Protein AF-I3C3B5-F1 (afdb_monomer_lite)

Organism: NCBI:txid926559

pLDDT: mean 83.39, std 12.64, range [36.62, 96.75]

Sequence (243 aa):
MHIHLNLKFESFINEKEFIRLQDSFIAKDEVNPTRSFSNKVEDDIIIKLNPVHPDMRELYSLKETLKFNITRLSENYVNKYKEDIEKNKLFSPEQKLAYAKHQLEKLNTWYYSIREVTFLSKAIQTSLLNELENTHEYLSNSFILPSIDESSKIKFNMNKTDLIVLFQLLRKHKIIEDYSDAELGRLIETNYLFLDNRSNYKALKNTRKFLNDIKKGNKTAAKSEERLKDLLTNKIDYDVTSY

Structure (mmCIF, N/CA/C/O backbone):
data_AF-I3C3B5-F1
#
_entry.id   AF-I3C3B5-F1
#
loop_
_atom_site.group_PDB
_atom_site.id
_atom_site.type_symbol
_atom_site.label_atom_id
_atom_site.label_alt_id
_atom_site.label_comp_id
_atom_site.label_asym_id
_atom_site.label_entity_id
_atom_site.label_seq_id
_atom_site.pdbx_PDB_ins_code
_atom_site.Cartn_x
_atom_site.Cartn_y
_atom_site.Cartn_z
_atom_site.occupancy
_atom_site.B_iso_or_equiv
_atom_site.auth_seq_id
_atom_site.auth_comp_id
_atom_site.auth_asym_id
_atom_site.auth_atom_id
_atom_site.pdbx_PDB_model_num
ATOM 1 N N . MET A 1 1 ? 18.021 15.298 -16.954 1.00 65.69 1 MET A N 1
ATOM 2 C CA . MET A 1 1 ? 16.600 15.184 -17.355 1.00 65.69 1 MET A CA 1
ATOM 3 C C . MET A 1 1 ? 16.067 13.851 -16.812 1.00 65.69 1 MET A C 1
ATOM 5 O O . MET A 1 1 ? 16.884 12.999 -16.502 1.00 65.69 1 MET A O 1
ATOM 9 N N . HIS A 1 2 ? 14.765 13.677 -16.552 1.00 74.31 2 HIS A N 1
ATOM 10 C CA . HIS A 1 2 ? 14.214 12.398 -16.061 1.00 74.31 2 HIS A CA 1
ATOM 11 C C . HIS A 1 2 ? 13.190 11.864 -17.056 1.00 74.31 2 HIS A C 1
ATOM 13 O O . HIS A 1 2 ? 12.329 12.606 -17.524 1.00 74.31 2 HIS A O 1
ATOM 19 N N . ILE A 1 3 ? 13.263 10.571 -17.362 1.00 81.88 3 ILE A N 1
ATOM 20 C CA . ILE A 1 3 ? 12.280 9.928 -18.227 1.00 81.88 3 ILE A CA 1
ATOM 21 C C . ILE A 1 3 ? 11.003 9.703 -17.420 1.00 81.88 3 ILE A C 1
ATOM 23 O O . ILE A 1 3 ? 10.982 8.936 -16.459 1.00 81.88 3 ILE A O 1
ATOM 27 N N . HIS A 1 4 ? 9.914 10.339 -17.840 1.00 81.88 4 HIS A N 1
ATOM 28 C CA . HIS A 1 4 ? 8.591 10.057 -17.297 1.00 81.88 4 HIS A CA 1
ATOM 29 C C . HIS A 1 4 ? 8.000 8.820 -17.972 1.00 81.88 4 HIS A C 1
ATOM 31 O O . HIS A 1 4 ? 7.855 8.770 -19.198 1.00 81.88 4 HIS A O 1
ATOM 37 N N . LEU A 1 5 ? 7.681 7.804 -17.175 1.00 83.94 5 LEU A N 1
ATOM 38 C CA . LEU A 1 5 ? 6.969 6.611 -17.625 1.00 83.94 5 LEU A CA 1
ATOM 39 C C . LEU A 1 5 ? 5.532 6.671 -17.116 1.00 83.94 5 LEU A C 1
ATOM 41 O O . LEU A 1 5 ? 5.289 7.055 -15.974 1.00 83.94 5 LEU A O 1
ATOM 45 N N . ASN A 1 6 ? 4.580 6.258 -17.952 1.00 83.38 6 ASN A N 1
ATOM 46 C CA . ASN A 1 6 ? 3.195 6.083 -17.525 1.00 83.38 6 ASN A CA 1
ATOM 47 C C . ASN A 1 6 ? 3.072 4.771 -16.732 1.00 83.38 6 ASN A C 1
ATOM 49 O O . ASN A 1 6 ? 2.590 3.762 -17.246 1.00 83.38 6 ASN A O 1
ATOM 53 N N . LEU A 1 7 ? 3.604 4.771 -15.508 1.00 91.38 7 LEU A N 1
ATOM 54 C CA . LEU A 1 7 ? 3.604 3.608 -14.628 1.00 91.38 7 LEU A CA 1
ATOM 55 C C . LEU A 1 7 ? 2.241 3.405 -13.970 1.00 91.38 7 LEU A C 1
ATOM 57 O O . LEU A 1 7 ? 1.589 4.354 -13.532 1.00 91.38 7 LEU A O 1
ATOM 61 N N . LYS A 1 8 ? 1.858 2.136 -13.827 1.00 94.06 8 LYS A N 1
ATOM 62 C CA . LYS A 1 8 ? 0.709 1.689 -13.034 1.00 94.06 8 LYS A CA 1
ATOM 63 C C . LYS A 1 8 ? 1.152 0.546 -12.128 1.00 94.06 8 LYS A C 1
ATOM 65 O O . LYS A 1 8 ? 2.056 -0.197 -12.493 1.00 94.06 8 LYS A O 1
ATOM 70 N N . PHE A 1 9 ? 0.480 0.345 -10.995 1.00 95.00 9 PHE A N 1
ATOM 71 C CA . PHE A 1 9 ? 0.733 -0.827 -10.143 1.00 95.00 9 PHE A CA 1
ATOM 72 C C . PHE A 1 9 ? 0.567 -2.149 -10.911 1.00 95.00 9 PHE A C 1
ATOM 74 O O . PHE A 1 9 ? 1.379 -3.055 -10.755 1.00 95.00 9 PHE A O 1
ATOM 81 N N . GLU A 1 10 ? -0.416 -2.216 -11.816 1.00 94.25 10 GLU A N 1
ATOM 82 C CA . GLU A 1 10 ? -0.671 -3.360 -12.708 1.00 94.25 10 GLU A CA 1
ATOM 83 C C . GLU A 1 10 ? 0.551 -3.761 -13.547 1.00 94.25 10 GLU A C 1
ATOM 85 O O . GLU A 1 10 ? 0.695 -4.929 -13.889 1.00 94.25 10 GLU A O 1
ATOM 90 N N . SER A 1 11 ? 1.464 -2.828 -13.835 1.00 94.19 11 SER A N 1
ATOM 91 C CA . SER A 1 11 ? 2.685 -3.104 -14.599 1.00 94.19 11 SER A CA 1
ATOM 92 C C . SER A 1 11 ? 3.678 -4.017 -13.868 1.00 94.19 11 SER A C 1
ATOM 94 O O . SER A 1 11 ? 4.649 -4.455 -14.472 1.00 94.19 11 SER A O 1
ATOM 96 N N . PHE A 1 12 ? 3.462 -4.295 -12.578 1.00 95.75 12 PHE A N 1
ATOM 97 C CA . PHE A 1 12 ? 4.394 -5.039 -11.724 1.00 95.75 12 PHE A CA 1
ATOM 98 C C . PHE A 1 12 ? 3.800 -6.325 -11.137 1.00 95.75 12 PHE A C 1
ATOM 100 O O . PHE A 1 12 ? 4.486 -7.033 -10.405 1.00 95.75 12 PHE A O 1
ATOM 107 N N . ILE A 1 13 ? 2.531 -6.632 -11.422 1.00 94.56 13 ILE A N 1
ATOM 108 C CA . ILE A 1 13 ? 1.822 -7.754 -10.779 1.00 94.56 13 ILE A CA 1
ATOM 109 C C . ILE A 1 13 ? 2.187 -9.112 -11.381 1.00 94.56 13 ILE A C 1
ATOM 111 O O . ILE A 1 13 ? 1.945 -10.141 -10.761 1.00 94.56 13 ILE A O 1
ATOM 115 N N . ASN A 1 14 ? 2.727 -9.128 -12.600 1.00 93.56 14 ASN A N 1
ATOM 116 C CA . ASN A 1 14 ? 3.215 -10.330 -13.258 1.00 93.56 14 ASN A CA 1
ATOM 117 C C . ASN A 1 14 ? 4.323 -9.987 -14.262 1.00 93.56 14 ASN A C 1
ATOM 119 O O . ASN A 1 14 ? 4.482 -8.838 -14.676 1.00 93.56 14 ASN A O 1
ATOM 123 N N . GLU A 1 15 ? 5.069 -11.014 -14.657 1.00 93.88 15 GLU A N 1
ATOM 124 C CA . GLU A 1 15 ? 6.261 -10.877 -15.492 1.00 93.88 15 GLU A CA 1
ATOM 125 C C . GLU A 1 15 ?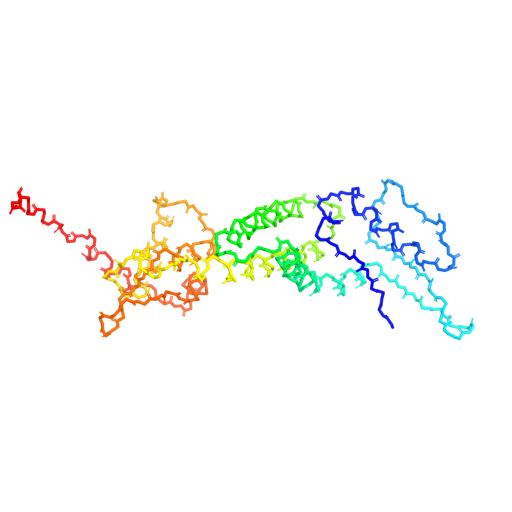 5.947 -10.302 -16.877 1.00 93.88 15 GLU A C 1
ATOM 127 O O . GLU A 1 15 ? 6.665 -9.444 -17.381 1.00 93.88 15 GLU A O 1
ATOM 132 N N . LYS A 1 16 ? 4.822 -10.708 -17.473 1.00 92.88 16 LYS A N 1
ATOM 133 C CA . LYS A 1 16 ? 4.400 -10.256 -18.803 1.00 92.88 16 LYS A CA 1
ATOM 134 C C . LYS A 1 16 ? 4.130 -8.752 -18.843 1.00 92.88 16 LYS A C 1
ATOM 136 O O . LYS A 1 16 ? 4.529 -8.086 -19.796 1.00 92.88 16 LYS A O 1
ATOM 141 N N . GLU A 1 17 ? 3.455 -8.209 -17.833 1.00 92.94 17 GLU A N 1
ATOM 142 C CA . GLU A 1 17 ? 3.222 -6.763 -17.753 1.00 92.94 17 GLU A CA 1
ATOM 143 C C . GLU A 1 17 ? 4.519 -5.992 -17.481 1.00 92.94 17 GLU A C 1
ATOM 145 O O . GLU A 1 17 ? 4.703 -4.896 -18.015 1.00 92.94 17 GLU A O 1
ATOM 150 N N . PHE A 1 18 ? 5.454 -6.586 -16.733 1.00 94.06 18 PHE A N 1
ATOM 151 C CA . PHE A 1 18 ? 6.759 -5.974 -16.510 1.00 94.06 18 PHE A CA 1
ATOM 152 C C . PHE A 1 18 ? 7.614 -5.953 -17.783 1.00 94.06 18 PHE A C 1
ATOM 154 O O . PHE A 1 18 ? 8.206 -4.925 -18.097 1.00 94.06 18 PHE A O 1
ATOM 161 N N . ILE A 1 19 ? 7.608 -7.023 -18.584 1.00 91.81 19 ILE A N 1
ATOM 162 C CA . ILE A 1 19 ? 8.284 -7.051 -19.893 1.00 91.81 19 ILE A CA 1
ATOM 163 C C . ILE A 1 19 ? 7.722 -5.963 -20.815 1.00 91.81 19 ILE A C 1
ATOM 165 O O . ILE A 1 19 ? 8.488 -5.226 -21.427 1.00 91.81 19 ILE A O 1
ATOM 169 N N . ARG A 1 20 ? 6.396 -5.769 -20.852 1.00 91.25 20 ARG A N 1
ATOM 170 C CA . ARG A 1 20 ? 5.788 -4.667 -21.625 1.00 91.25 20 ARG A CA 1
ATOM 171 C C . ARG A 1 20 ? 6.269 -3.294 -21.168 1.00 91.25 20 ARG A C 1
ATOM 173 O O . ARG A 1 20 ? 6.434 -2.392 -21.989 1.00 91.25 20 ARG A O 1
ATOM 180 N N . LEU A 1 21 ? 6.486 -3.121 -19.866 1.00 92.38 21 LEU A N 1
ATOM 181 C CA . LEU A 1 21 ? 7.068 -1.898 -19.331 1.00 92.38 21 LEU A CA 1
ATOM 182 C C . LEU A 1 21 ? 8.523 -1.719 -19.791 1.00 92.38 21 LEU A C 1
ATOM 184 O O . LEU A 1 21 ? 8.904 -0.609 -20.164 1.00 92.38 21 LEU A O 1
ATOM 188 N N . GLN A 1 22 ? 9.315 -2.794 -19.802 1.00 91.31 22 GLN A N 1
ATOM 189 C CA . GLN A 1 22 ? 10.683 -2.783 -20.323 1.00 91.31 22 GLN A CA 1
ATOM 190 C C . GLN A 1 22 ? 10.713 -2.428 -21.814 1.00 91.31 22 GLN A C 1
ATOM 192 O O . GLN A 1 22 ? 11.443 -1.517 -22.199 1.00 91.31 22 GLN A O 1
ATOM 197 N N . ASP A 1 23 ? 9.862 -3.052 -22.632 1.00 89.56 23 ASP A N 1
ATOM 198 C CA . ASP A 1 23 ? 9.721 -2.733 -24.057 1.00 89.56 23 ASP A CA 1
ATOM 199 C C . ASP A 1 23 ? 9.327 -1.260 -24.265 1.00 89.56 23 ASP A C 1
ATOM 201 O O . ASP A 1 23 ? 9.913 -0.562 -25.092 1.00 89.56 23 ASP A O 1
ATOM 205 N N . SER A 1 24 ? 8.392 -0.734 -23.463 1.00 89.44 24 SER A N 1
ATOM 206 C CA . SER A 1 24 ? 8.013 0.684 -23.519 1.00 89.44 24 SER A CA 1
ATOM 207 C C . SER A 1 24 ? 9.151 1.632 -23.130 1.00 89.44 24 SER A C 1
ATOM 209 O O . SER A 1 24 ? 9.144 2.785 -23.568 1.00 89.44 24 SER A O 1
ATOM 211 N N . PHE A 1 25 ? 10.084 1.201 -22.280 1.00 90.56 25 PHE A N 1
ATOM 212 C CA . PHE A 1 25 ? 11.259 1.990 -21.925 1.00 90.56 25 PHE A CA 1
ATOM 213 C C . PHE A 1 25 ? 12.293 1.979 -23.054 1.00 90.56 25 PHE A C 1
ATOM 215 O O . PHE A 1 25 ? 12.774 3.044 -23.430 1.00 90.56 25 PHE A O 1
ATOM 222 N N . ILE A 1 26 ? 12.571 0.814 -23.651 1.00 89.06 26 ILE A N 1
ATOM 223 C CA . ILE A 1 26 ? 13.481 0.695 -24.802 1.00 89.06 26 ILE A CA 1
ATOM 224 C C . ILE A 1 26 ? 12.972 1.451 -26.017 1.00 89.06 26 ILE A C 1
ATOM 226 O O . ILE A 1 26 ? 13.775 2.019 -26.740 1.00 89.06 26 ILE A O 1
ATOM 230 N N . ALA A 1 27 ? 11.660 1.490 -26.251 1.00 87.88 27 ALA A N 1
ATOM 231 C CA . ALA A 1 27 ? 11.091 2.215 -27.386 1.00 87.88 27 ALA A CA 1
ATOM 232 C C . ALA A 1 27 ? 11.443 3.717 -27.380 1.00 87.88 27 ALA A C 1
ATOM 234 O O . ALA A 1 27 ? 11.241 4.404 -28.377 1.00 87.88 27 ALA A O 1
ATOM 235 N N . LYS A 1 28 ? 11.958 4.234 -26.255 1.00 87.62 28 LYS A N 1
ATOM 236 C CA . LYS A 1 28 ? 12.495 5.590 -26.138 1.00 87.62 28 LYS A CA 1
ATOM 237 C C . LYS A 1 28 ? 13.966 5.704 -26.551 1.00 87.62 28 LYS A C 1
ATOM 239 O O . LYS A 1 28 ? 14.435 6.821 -26.679 1.00 87.62 28 LYS A O 1
ATOM 244 N N . ASP A 1 29 ? 14.693 4.601 -26.724 1.00 86.31 29 ASP A N 1
ATOM 245 C CA . ASP A 1 29 ? 16.076 4.582 -27.206 1.00 86.31 29 ASP A CA 1
ATOM 246 C C . ASP A 1 29 ? 16.125 5.095 -28.648 1.00 86.31 29 ASP A C 1
ATOM 248 O O . ASP A 1 29 ? 15.659 4.440 -29.579 1.00 86.31 29 ASP A O 1
ATOM 252 N N . GLU A 1 30 ? 16.714 6.269 -28.838 1.00 83.81 30 GLU A N 1
ATOM 253 C CA . GLU A 1 30 ? 16.823 6.897 -30.155 1.00 83.81 30 GLU A CA 1
ATOM 254 C C . GLU A 1 30 ? 17.915 6.257 -31.017 1.00 83.81 30 GLU A C 1
ATOM 256 O O . GLU A 1 30 ? 17.949 6.453 -32.231 1.00 83.81 30 GLU A O 1
ATOM 261 N N . VAL A 1 31 ? 18.817 5.488 -30.402 1.00 79.44 31 VAL A N 1
ATOM 262 C CA . VAL A 1 31 ? 19.906 4.802 -31.099 1.00 79.44 31 VAL A CA 1
ATOM 263 C C . VAL A 1 31 ? 19.468 3.411 -31.549 1.00 79.44 31 VAL A C 1
ATOM 265 O O . VAL A 1 31 ? 19.873 2.973 -32.623 1.00 79.44 31 VAL A O 1
ATOM 268 N N . ASN A 1 32 ? 18.644 2.713 -30.759 1.00 75.25 32 ASN A N 1
ATOM 269 C CA . ASN A 1 32 ? 18.183 1.351 -31.063 1.00 75.25 32 ASN A CA 1
ATOM 270 C C . ASN A 1 32 ? 16.673 1.149 -30.801 1.00 75.25 32 ASN A C 1
ATOM 272 O O . ASN A 1 32 ? 16.303 0.307 -29.977 1.00 75.25 32 ASN A O 1
ATOM 276 N N . PRO A 1 33 ? 15.782 1.849 -31.526 1.00 71.88 33 PRO A N 1
ATOM 277 C CA . PRO A 1 33 ? 14.346 1.872 -31.224 1.00 71.88 33 PRO A CA 1
ATOM 278 C C . PRO A 1 33 ? 13.618 0.539 -31.473 1.00 71.88 33 PRO A C 1
ATOM 280 O O . PRO A 1 33 ? 12.478 0.368 -31.049 1.00 71.88 33 PRO A O 1
ATOM 283 N N . THR A 1 34 ? 14.242 -0.411 -32.175 1.00 74.12 34 THR A N 1
ATOM 284 C CA . THR A 1 34 ? 13.635 -1.701 -32.553 1.00 74.12 34 THR A CA 1
ATOM 285 C C . THR A 1 34 ? 13.977 -2.852 -31.606 1.00 74.12 34 THR A C 1
ATOM 287 O O . THR A 1 34 ? 13.518 -3.975 -31.824 1.00 74.12 34 THR A O 1
ATOM 290 N N . ARG A 1 35 ? 14.778 -2.615 -30.558 1.00 74.75 35 ARG A N 1
ATOM 291 C CA . ARG A 1 35 ? 15.089 -3.649 -29.562 1.00 74.75 35 ARG A CA 1
ATOM 292 C C . ARG A 1 35 ? 13.827 -3.960 -28.742 1.00 74.75 35 ARG A C 1
ATOM 294 O O . ARG A 1 35 ? 13.157 -3.059 -28.256 1.00 74.75 35 ARG A O 1
ATOM 301 N N . SER A 1 36 ? 13.517 -5.245 -28.581 1.00 73.31 36 SER A N 1
ATOM 302 C CA . SER A 1 36 ? 12.440 -5.746 -27.717 1.00 73.31 36 SER A CA 1
ATOM 303 C C . SER A 1 36 ? 12.910 -7.005 -27.003 1.00 73.31 36 SER A C 1
ATOM 305 O O . SER A 1 36 ? 13.700 -7.777 -27.553 1.00 73.31 36 SER A O 1
ATOM 307 N N . PHE A 1 37 ? 12.436 -7.212 -25.777 1.00 66.69 37 PHE A N 1
ATOM 308 C CA . PHE A 1 37 ? 12.810 -8.383 -24.993 1.00 66.69 37 PHE A CA 1
ATOM 309 C C . PHE A 1 37 ? 11.941 -9.592 -25.264 1.00 66.69 37 PHE A C 1
ATOM 311 O O . PHE A 1 37 ? 12.430 -10.706 -25.101 1.00 66.69 37 PHE A O 1
ATOM 318 N N . SER A 1 38 ? 10.712 -9.387 -25.746 1.00 65.88 38 SER A N 1
ATOM 319 C CA . SER A 1 38 ? 9.674 -10.372 -26.087 1.00 65.88 38 SER A CA 1
ATOM 320 C C . SER A 1 38 ? 9.317 -11.412 -25.008 1.00 65.88 38 SER A C 1
ATOM 322 O O . SER A 1 38 ? 8.132 -11.662 -24.840 1.00 65.88 38 SER A O 1
ATOM 324 N N . ASN A 1 39 ? 10.266 -11.973 -24.243 1.00 66.00 39 ASN A N 1
ATOM 325 C CA . ASN A 1 39 ? 10.072 -13.051 -23.267 1.00 66.00 39 ASN A CA 1
ATOM 326 C C . ASN A 1 39 ? 11.084 -13.070 -22.093 1.00 66.00 39 ASN A C 1
ATOM 328 O O . ASN A 1 39 ? 11.156 -14.079 -21.395 1.00 66.00 39 ASN A O 1
ATOM 332 N N . LYS A 1 40 ? 11.915 -12.037 -21.880 1.00 78.12 40 LYS A N 1
ATOM 333 C CA . LYS A 1 40 ? 12.931 -12.053 -20.807 1.00 78.12 40 LYS A CA 1
ATOM 334 C C . LYS A 1 40 ? 12.935 -10.764 -19.996 1.00 78.12 40 LYS A C 1
ATOM 336 O O . LYS A 1 40 ? 12.987 -9.683 -20.568 1.00 78.12 40 LYS A O 1
ATOM 341 N N . VAL A 1 41 ? 12.973 -10.903 -18.673 1.00 79.12 41 VAL A N 1
ATOM 342 C CA . VAL A 1 41 ? 13.252 -9.788 -17.766 1.00 79.12 41 VAL A CA 1
ATOM 343 C C . VAL A 1 41 ? 14.754 -9.510 -17.717 1.00 79.12 41 VAL A C 1
ATOM 345 O O . VAL A 1 41 ? 15.550 -10.398 -17.406 1.00 79.12 41 VAL A O 1
ATOM 348 N N . GLU A 1 42 ? 15.148 -8.275 -18.027 1.00 79.62 42 GLU A N 1
ATOM 349 C CA . GLU A 1 42 ? 16.510 -7.782 -17.771 1.00 79.62 42 GLU A CA 1
ATOM 350 C C . GLU A 1 42 ? 16.588 -7.047 -16.422 1.00 79.62 42 GLU A C 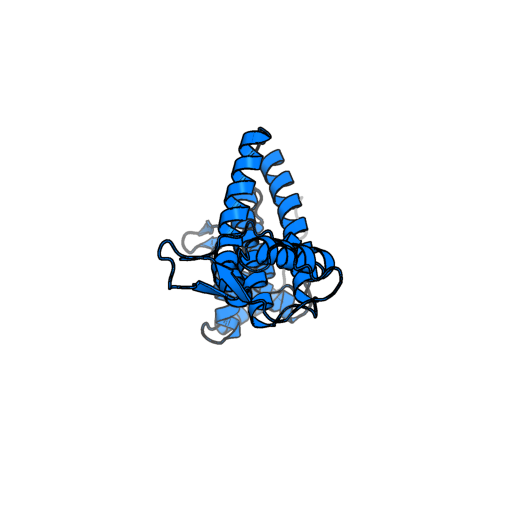1
ATOM 352 O O . GLU A 1 42 ? 15.679 -6.296 -16.069 1.00 79.62 42 GLU A O 1
ATOM 357 N N . ASP A 1 43 ? 17.677 -7.246 -15.671 1.00 76.88 43 ASP A N 1
ATOM 358 C CA . ASP A 1 43 ? 17.876 -6.625 -14.349 1.00 76.88 43 ASP A CA 1
ATOM 359 C C . ASP A 1 43 ? 17.943 -5.093 -14.418 1.00 76.88 43 ASP A C 1
ATOM 361 O O . ASP A 1 43 ? 17.426 -4.391 -13.543 1.00 76.88 43 ASP A O 1
ATOM 365 N N . ASP A 1 44 ? 18.598 -4.571 -15.455 1.00 87.19 44 ASP A N 1
ATOM 366 C CA . ASP A 1 44 ? 18.606 -3.155 -15.792 1.00 87.19 44 ASP A CA 1
ATOM 367 C C . ASP A 1 44 ? 18.831 -2.972 -17.294 1.00 87.19 44 ASP A C 1
ATOM 369 O O . ASP A 1 44 ? 19.571 -3.726 -17.926 1.00 87.19 44 ASP A O 1
ATOM 373 N N . ILE A 1 45 ? 18.195 -1.950 -17.856 1.00 87.06 45 ILE A N 1
ATOM 374 C CA . ILE A 1 45 ? 18.236 -1.627 -19.280 1.00 87.06 45 ILE A CA 1
ATOM 375 C C . ILE A 1 45 ? 18.748 -0.206 -19.401 1.00 87.06 45 ILE A C 1
ATOM 377 O O . ILE A 1 45 ? 18.235 0.695 -18.740 1.00 87.06 45 ILE A O 1
ATOM 381 N N . ILE A 1 46 ? 19.743 -0.007 -20.259 1.00 88.69 46 ILE A N 1
ATOM 382 C CA . ILE A 1 46 ? 20.285 1.317 -20.548 1.00 88.69 46 ILE A CA 1
ATOM 383 C C . ILE A 1 46 ? 19.836 1.733 -21.940 1.00 88.69 46 ILE A C 1
ATOM 385 O O . ILE A 1 46 ? 20.105 1.018 -22.906 1.00 88.69 46 ILE A O 1
ATOM 389 N N . ILE A 1 47 ? 19.199 2.897 -22.035 1.00 87.50 47 ILE A N 1
ATOM 390 C CA . ILE A 1 47 ? 18.858 3.530 -23.311 1.00 87.50 47 ILE A CA 1
ATOM 391 C C . ILE A 1 47 ? 19.689 4.792 -23.533 1.00 87.50 47 ILE A C 1
ATOM 393 O O . ILE A 1 47 ? 20.213 5.385 -22.583 1.00 87.50 47 ILE A O 1
ATOM 397 N N . LYS A 1 48 ? 19.799 5.203 -24.798 1.00 86.50 48 LYS A N 1
ATOM 398 C CA . LYS A 1 48 ? 20.488 6.424 -25.220 1.00 86.50 48 LYS A CA 1
ATOM 399 C C . LYS A 1 48 ? 19.480 7.409 -25.798 1.00 86.50 48 LYS A C 1
ATOM 401 O O . LYS A 1 48 ? 18.743 7.064 -26.716 1.00 86.50 48 LYS A O 1
ATOM 406 N N . LEU A 1 49 ? 19.489 8.633 -25.283 1.00 83.44 49 LEU A N 1
ATOM 407 C CA . LEU A 1 49 ? 18.759 9.758 -25.870 1.00 83.44 49 LEU A CA 1
ATOM 408 C C . LEU A 1 49 ? 19.772 10.742 -26.456 1.00 83.44 49 LEU A C 1
ATOM 410 O O . LEU A 1 49 ? 20.791 11.019 -25.807 1.00 83.44 49 LEU A O 1
ATOM 414 N N . ASN A 1 50 ? 19.524 11.264 -27.661 1.00 77.62 50 ASN A N 1
ATOM 415 C CA . ASN A 1 50 ? 20.330 12.360 -28.178 1.00 77.62 50 ASN A CA 1
ATOM 416 C C . ASN A 1 50 ? 19.919 13.644 -27.442 1.00 77.62 50 ASN A C 1
ATOM 418 O O . ASN A 1 50 ? 18.752 14.036 -27.464 1.00 77.62 50 ASN A O 1
ATOM 422 N N . PRO A 1 51 ? 20.849 14.321 -26.764 1.00 66.81 51 PRO A N 1
ATOM 423 C CA . PRO A 1 51 ? 20.603 15.642 -26.237 1.00 66.81 51 PRO A CA 1
ATOM 424 C C . PRO A 1 51 ? 20.542 16.660 -27.378 1.00 66.81 51 PRO A C 1
ATOM 426 O O . PRO A 1 51 ? 20.898 16.400 -28.526 1.00 66.81 51 PRO A O 1
ATOM 429 N N . VAL A 1 52 ? 20.147 17.878 -27.017 1.00 62.22 52 VAL A N 1
ATOM 430 C CA . VAL A 1 52 ? 20.067 19.041 -27.915 1.00 62.22 52 VAL A CA 1
ATOM 431 C C . VAL A 1 52 ? 21.424 19.372 -28.578 1.00 62.22 52 VAL A C 1
ATOM 433 O O . VAL A 1 52 ? 21.449 20.040 -29.607 1.00 62.22 52 VAL A O 1
ATOM 436 N N . HIS A 1 53 ? 22.549 18.882 -28.030 1.00 62.03 53 HIS A N 1
ATOM 437 C CA . HIS A 1 53 ? 23.890 19.034 -28.605 1.00 62.03 53 HIS A CA 1
ATOM 438 C C . HIS A 1 53 ? 24.381 17.750 -29.313 1.00 62.03 53 HIS A C 1
ATOM 440 O O . HIS A 1 53 ? 24.371 16.694 -28.683 1.00 62.03 53 HIS A O 1
ATOM 446 N N . PRO A 1 54 ? 24.909 17.833 -30.555 1.00 60.75 54 PRO A N 1
ATOM 447 C CA . PRO A 1 54 ? 25.281 16.666 -31.376 1.00 60.75 54 PRO A CA 1
ATOM 448 C C . PRO A 1 54 ? 26.333 15.720 -30.773 1.00 60.75 54 PRO A C 1
ATOM 450 O O . PRO A 1 54 ? 26.371 14.544 -31.130 1.00 60.75 54 PRO A O 1
ATOM 453 N N . ASP A 1 55 ? 27.174 16.223 -29.864 1.00 64.25 55 ASP A N 1
ATOM 454 C CA . ASP A 1 55 ? 28.341 15.496 -29.342 1.00 64.25 55 ASP A CA 1
ATOM 455 C C . ASP A 1 55 ? 28.138 14.908 -27.939 1.00 64.25 55 ASP A C 1
ATOM 457 O O . ASP A 1 55 ? 29.018 14.225 -27.413 1.00 64.25 55 ASP A O 1
ATOM 461 N N . MET A 1 56 ? 26.989 15.154 -27.308 1.00 63.00 56 MET A N 1
ATOM 462 C CA . MET A 1 56 ? 26.669 14.556 -26.012 1.00 63.00 56 MET A CA 1
ATOM 463 C C . MET A 1 56 ? 25.705 13.386 -26.218 1.00 63.00 56 MET A C 1
ATOM 465 O O . MET A 1 56 ? 24.932 13.368 -27.164 1.00 63.00 56 MET A O 1
ATOM 469 N N . ARG A 1 57 ? 25.747 12.375 -25.350 1.00 66.00 57 ARG A N 1
ATOM 470 C CA . ARG A 1 57 ? 24.724 11.321 -25.280 1.00 66.00 57 ARG A CA 1
ATOM 471 C C . ARG A 1 57 ? 24.355 11.134 -23.826 1.00 66.00 57 ARG A C 1
ATOM 473 O O . ARG A 1 57 ? 25.239 10.895 -23.005 1.00 66.00 57 ARG A O 1
ATOM 480 N N . GLU A 1 58 ? 23.071 11.232 -23.513 1.00 81.12 58 GLU A N 1
ATOM 481 C CA . GLU A 1 58 ? 22.596 10.962 -22.161 1.00 81.12 58 GLU A CA 1
ATOM 482 C C . GLU A 1 58 ? 22.200 9.486 -22.050 1.00 81.12 58 GLU A C 1
ATOM 484 O O . GLU A 1 58 ? 21.449 8.956 -22.874 1.00 81.12 58 GLU A O 1
ATOM 489 N N . LEU A 1 59 ? 22.754 8.813 -21.040 1.00 85.75 59 LEU A N 1
ATOM 490 C CA . LEU A 1 59 ? 22.462 7.419 -20.725 1.00 85.75 59 LEU A CA 1
ATOM 491 C C . LEU A 1 59 ? 21.423 7.358 -19.615 1.00 85.75 59 LEU A C 1
ATOM 493 O O . LEU A 1 59 ? 21.557 8.036 -18.598 1.00 85.75 59 LEU A O 1
ATOM 497 N N . TYR A 1 60 ? 20.425 6.503 -19.799 1.00 88.75 60 TYR A N 1
ATOM 498 C CA . TYR A 1 60 ? 19.331 6.343 -18.853 1.00 88.75 60 TYR A CA 1
ATOM 499 C C . TYR A 1 60 ? 19.159 4.887 -18.457 1.00 88.75 60 TYR A C 1
ATOM 501 O O . TYR A 1 60 ? 18.922 4.042 -19.316 1.00 88.75 60 TYR A O 1
ATOM 509 N N . SER A 1 61 ? 19.227 4.619 -17.153 1.00 92.00 61 SER A N 1
ATOM 510 C CA . SER A 1 61 ? 18.935 3.315 -16.554 1.00 92.00 61 SER A CA 1
ATOM 511 C C . SER A 1 61 ? 17.434 3.166 -16.292 1.00 92.00 61 SER A C 1
ATOM 513 O O . SER A 1 61 ? 16.784 4.072 -15.749 1.00 92.00 61 SER A O 1
ATOM 515 N N . LEU A 1 62 ? 16.872 2.006 -16.636 1.00 91.44 62 LEU A N 1
ATOM 516 C CA . LEU A 1 62 ? 15.505 1.650 -16.271 1.00 91.44 62 LEU A CA 1
ATOM 517 C C . LEU A 1 62 ? 15.364 1.633 -14.752 1.00 91.44 62 LEU A C 1
ATOM 519 O O . LEU A 1 62 ? 14.408 2.195 -14.229 1.00 91.44 62 LEU A O 1
ATOM 523 N N . LYS A 1 63 ? 16.306 1.030 -14.028 1.00 91.06 63 LYS A N 1
ATOM 524 C CA . LYS A 1 63 ? 16.256 0.919 -12.567 1.00 91.06 63 LYS A CA 1
ATOM 525 C C . LYS A 1 63 ? 16.173 2.284 -11.883 1.00 91.06 63 LYS A C 1
ATOM 527 O O . LYS A 1 63 ? 15.357 2.466 -10.976 1.00 91.06 63 LYS A O 1
ATOM 532 N N . GLU A 1 64 ? 16.972 3.254 -12.323 1.00 90.94 64 GLU A N 1
ATOM 533 C CA . GLU A 1 64 ? 16.905 4.631 -11.811 1.00 90.94 64 GLU A CA 1
ATOM 534 C C . GLU A 1 64 ? 15.594 5.320 -12.196 1.00 90.94 64 GLU A C 1
ATOM 536 O O . GLU A 1 64 ? 14.955 5.968 -11.362 1.00 90.94 64 GLU A O 1
ATOM 541 N N . THR A 1 65 ? 15.149 5.115 -13.436 1.00 92.38 65 THR A N 1
ATOM 542 C CA . THR A 1 65 ? 13.875 5.640 -13.932 1.00 92.38 65 THR A CA 1
ATOM 543 C C . THR A 1 65 ? 12.698 5.099 -13.118 1.00 92.38 65 THR A C 1
ATOM 545 O O . THR A 1 65 ? 11.823 5.864 -12.711 1.00 92.38 65 THR A O 1
ATOM 548 N N . LEU A 1 66 ? 12.680 3.799 -12.818 1.00 93.69 66 LEU A N 1
ATOM 549 C CA . LEU A 1 66 ? 11.672 3.169 -11.971 1.00 93.69 66 LEU A CA 1
ATOM 550 C C . LEU A 1 66 ? 11.711 3.753 -10.564 1.00 93.69 66 LEU A C 1
ATOM 552 O O . LEU A 1 66 ? 10.671 4.157 -10.059 1.00 93.69 66 LEU A O 1
ATOM 556 N N . LYS A 1 67 ? 12.895 3.873 -9.953 1.00 90.69 67 LYS A N 1
ATOM 557 C CA . LYS A 1 67 ? 13.041 4.461 -8.614 1.00 90.69 67 LYS A CA 1
ATOM 558 C C . LYS A 1 67 ? 12.446 5.871 -8.539 1.00 90.69 67 LYS A C 1
ATOM 560 O O . LYS A 1 67 ? 11.788 6.189 -7.554 1.00 90.69 67 LYS A O 1
ATOM 565 N N . PHE A 1 68 ? 12.646 6.692 -9.570 1.00 90.62 68 PHE A N 1
ATOM 566 C CA . PHE A 1 68 ? 12.084 8.043 -9.637 1.00 90.62 68 PHE A CA 1
ATOM 567 C C . PHE A 1 68 ? 10.568 8.061 -9.876 1.00 90.62 68 PHE A C 1
ATOM 569 O O . PHE A 1 68 ? 9.863 8.860 -9.270 1.00 90.62 68 PHE A O 1
ATOM 576 N N . ASN A 1 69 ? 10.047 7.213 -10.765 1.00 92.69 69 ASN A N 1
ATOM 577 C CA . ASN A 1 69 ? 8.625 7.248 -11.118 1.00 92.69 69 ASN A CA 1
ATOM 578 C C . ASN A 1 69 ? 7.739 6.496 -10.104 1.00 92.69 69 ASN A C 1
ATOM 580 O O . ASN A 1 69 ? 6.576 6.860 -9.940 1.00 92.69 69 ASN A O 1
ATOM 584 N N . ILE A 1 70 ? 8.267 5.481 -9.405 1.00 95.19 70 ILE A N 1
ATOM 585 C CA . ILE A 1 70 ? 7.518 4.701 -8.405 1.00 95.19 70 ILE A CA 1
ATOM 586 C C . ILE A 1 70 ? 7.043 5.586 -7.256 1.00 95.19 70 ILE A C 1
ATOM 588 O O . ILE A 1 70 ? 5.893 5.461 -6.863 1.00 95.19 70 ILE A O 1
ATOM 592 N N . THR A 1 71 ? 7.857 6.530 -6.778 1.00 92.31 71 THR A N 1
ATOM 593 C CA . THR A 1 71 ? 7.509 7.426 -5.652 1.00 92.31 71 THR A CA 1
ATOM 594 C C . THR A 1 71 ? 6.304 8.333 -5.915 1.00 92.31 71 THR A C 1
ATOM 596 O O . THR A 1 71 ? 5.857 9.038 -5.017 1.00 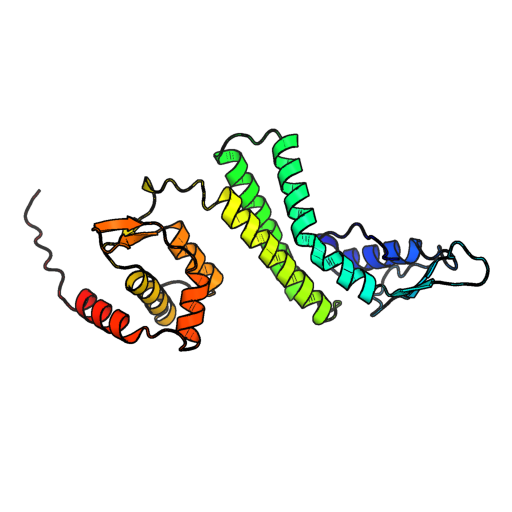92.31 71 THR A O 1
ATOM 599 N N . ARG A 1 72 ? 5.795 8.356 -7.151 1.00 92.44 72 ARG A N 1
ATOM 600 C CA . ARG A 1 72 ? 4.629 9.146 -7.568 1.00 92.44 72 ARG A CA 1
ATOM 601 C C . ARG A 1 72 ? 3.411 8.268 -7.859 1.00 92.44 72 ARG A C 1
ATOM 603 O O . ARG A 1 72 ? 2.359 8.789 -8.221 1.00 92.44 72 ARG A O 1
ATOM 610 N N . LEU A 1 73 ? 3.534 6.942 -7.744 1.00 95.25 73 LEU A N 1
ATOM 611 C CA . LEU A 1 73 ? 2.449 6.011 -8.058 1.00 95.25 73 LEU A CA 1
ATOM 612 C C . LEU A 1 73 ? 1.243 6.231 -7.154 1.00 95.25 73 LEU A C 1
ATOM 614 O O . LEU A 1 73 ? 0.119 6.239 -7.658 1.00 95.25 73 LEU A O 1
ATOM 618 N N . SER A 1 74 ? 1.464 6.442 -5.855 1.00 94.81 74 SER A N 1
ATOM 619 C CA . SER A 1 74 ? 0.360 6.665 -4.927 1.00 94.81 74 SER A CA 1
ATOM 620 C C . SER A 1 74 ? -0.427 7.930 -5.262 1.00 94.81 74 SER A C 1
ATOM 622 O O . SER A 1 74 ? -1.651 7.874 -5.390 1.00 94.81 74 SER A O 1
ATOM 624 N N . GLU A 1 75 ? 0.268 9.045 -5.486 1.00 93.38 75 GLU A N 1
ATOM 625 C CA . GLU A 1 75 ? -0.322 10.324 -5.889 1.00 93.38 75 GLU A CA 1
ATOM 626 C C . GLU A 1 75 ? -1.100 10.197 -7.207 1.00 93.38 75 GLU A C 1
ATOM 628 O O . GLU A 1 75 ? -2.273 10.571 -7.276 1.00 93.38 75 GLU A O 1
ATOM 633 N N . ASN A 1 76 ? -0.486 9.605 -8.235 1.00 93.44 76 ASN A N 1
ATOM 634 C CA . ASN A 1 76 ? -1.119 9.410 -9.540 1.00 93.44 76 ASN A CA 1
ATOM 635 C C . ASN A 1 76 ? -2.384 8.552 -9.436 1.00 93.44 76 ASN A C 1
ATOM 637 O O . ASN A 1 76 ? -3.402 8.861 -10.060 1.00 93.44 76 ASN A O 1
ATOM 641 N N . TYR A 1 77 ? -2.341 7.488 -8.631 1.00 95.50 77 TYR A N 1
ATOM 642 C CA . TYR A 1 77 ? -3.498 6.631 -8.402 1.00 95.50 77 TYR A CA 1
ATOM 643 C C . TYR A 1 77 ? -4.634 7.385 -7.718 1.00 95.50 77 TYR A C 1
ATOM 645 O O . TYR A 1 77 ? -5.786 7.296 -8.139 1.00 95.50 77 TYR A O 1
ATOM 653 N N . VAL A 1 78 ? -4.308 8.147 -6.674 1.00 92.25 78 VAL A N 1
ATOM 654 C CA . VAL A 1 78 ? -5.275 8.947 -5.919 1.00 92.25 78 VAL A CA 1
ATOM 655 C C . VAL A 1 78 ? -5.925 10.010 -6.801 1.00 92.25 78 VAL A C 1
ATOM 657 O O . VAL A 1 78 ? -7.139 10.202 -6.730 1.00 92.25 78 VAL A O 1
ATOM 660 N N . ASN A 1 79 ? -5.149 10.682 -7.650 1.00 91.44 79 ASN A N 1
ATOM 661 C CA . ASN A 1 79 ? -5.681 11.680 -8.574 1.00 91.44 79 ASN A CA 1
ATOM 662 C C . ASN A 1 79 ? -6.628 11.040 -9.590 1.00 91.44 79 ASN A C 1
ATOM 664 O O . ASN A 1 79 ? -7.766 11.486 -9.714 1.00 91.44 79 ASN A O 1
ATOM 668 N N . LYS A 1 80 ? -6.225 9.920 -10.201 1.00 92.38 80 LYS A N 1
ATOM 669 C CA . LYS A 1 80 ? -7.100 9.162 -11.101 1.00 92.38 80 LYS A CA 1
ATOM 670 C C . LYS A 1 80 ? -8.384 8.701 -10.408 1.00 92.38 80 LYS A C 1
ATOM 672 O O . LYS A 1 80 ? -9.465 8.796 -10.972 1.00 92.38 80 LYS A O 1
ATOM 677 N N . TYR A 1 81 ? -8.282 8.224 -9.174 1.00 91.25 81 TYR A N 1
ATOM 678 C CA . TYR A 1 81 ? -9.443 7.816 -8.393 1.00 91.25 81 TYR A CA 1
ATOM 679 C C . TYR A 1 81 ? -10.440 8.972 -8.190 1.00 91.25 81 TYR A C 1
ATOM 681 O O . TYR A 1 81 ? -11.647 8.775 -8.335 1.00 91.25 81 TYR A O 1
ATOM 689 N N . LYS A 1 82 ? -9.953 10.183 -7.883 1.00 88.31 82 LYS A N 1
ATOM 690 C CA . LYS A 1 82 ? -10.801 11.382 -7.763 1.00 88.31 82 LYS A CA 1
ATOM 691 C C . LYS A 1 82 ? -11.446 11.742 -9.099 1.00 88.31 82 LYS A C 1
ATOM 693 O O . LYS A 1 82 ? -12.642 12.005 -9.140 1.00 88.31 82 LYS A O 1
ATOM 698 N N . GLU A 1 83 ? -10.672 11.711 -10.181 1.00 89.69 83 GLU A N 1
ATOM 699 C CA . GLU A 1 83 ? -11.184 11.939 -11.536 1.00 89.69 83 GLU A CA 1
ATOM 700 C C . GLU A 1 83 ? -12.281 10.932 -11.900 1.00 89.69 83 GLU A C 1
ATOM 702 O O . GLU A 1 83 ? -13.306 11.318 -12.458 1.00 89.69 83 GLU A O 1
ATOM 707 N N . ASP A 1 84 ? -12.112 9.658 -11.537 1.00 88.94 84 ASP A N 1
ATOM 708 C CA . ASP A 1 84 ? -13.107 8.614 -11.775 1.00 88.94 84 ASP A CA 1
ATOM 709 C C . ASP A 1 84 ? -14.396 8.854 -10.970 1.00 88.94 84 ASP A C 1
ATOM 711 O O . ASP A 1 84 ? -15.483 8.605 -11.493 1.00 88.94 84 ASP A O 1
ATOM 715 N N . ILE A 1 85 ? -14.316 9.363 -9.734 1.00 84.19 85 ILE A N 1
ATOM 716 C CA . ILE A 1 85 ? -15.507 9.760 -8.959 1.00 84.19 85 ILE A CA 1
ATOM 717 C C . ILE A 1 85 ? -16.288 10.852 -9.690 1.00 84.19 85 ILE A C 1
ATOM 719 O O . ILE A 1 85 ? -17.501 10.717 -9.874 1.00 84.19 85 ILE A O 1
ATOM 723 N N . GLU A 1 86 ? -15.597 11.911 -10.112 1.00 81.44 86 GLU A N 1
ATOM 724 C CA . GLU A 1 86 ? -16.215 13.060 -10.776 1.00 81.44 86 GLU A CA 1
ATOM 725 C C . GLU A 1 86 ? -16.808 12.661 -12.132 1.00 81.44 86 GLU A C 1
ATOM 727 O O . GLU A 1 86 ? -17.976 12.927 -12.426 1.00 81.44 86 GLU A O 1
ATOM 732 N N . LYS A 1 87 ? -16.031 11.936 -12.945 1.00 85.81 87 LYS A N 1
ATOM 733 C CA . LYS A 1 87 ? -16.433 11.491 -14.283 1.00 85.81 87 LYS A CA 1
ATOM 734 C C . LYS A 1 87 ? -17.634 10.552 -14.245 1.00 85.81 87 LYS A C 1
ATOM 736 O O . LYS A 1 87 ? -18.532 10.678 -15.077 1.00 85.81 87 LYS A O 1
ATOM 741 N N . ASN A 1 88 ? -17.663 9.626 -13.289 1.00 80.00 88 ASN A N 1
ATOM 742 C CA . ASN A 1 88 ? -18.755 8.664 -13.143 1.00 80.00 88 ASN A CA 1
ATOM 743 C C . ASN A 1 88 ? -19.916 9.201 -12.292 1.00 80.00 88 ASN A C 1
ATOM 745 O O . ASN A 1 88 ? -20.855 8.456 -12.015 1.00 80.00 88 ASN A O 1
ATOM 749 N N . LYS A 1 89 ? -19.878 10.482 -11.894 1.00 79.50 89 LYS A N 1
ATOM 750 C CA . LYS A 1 89 ? -20.929 11.149 -11.112 1.00 79.50 89 LYS A CA 1
ATOM 751 C C . LYS A 1 89 ? -21.291 10.399 -9.823 1.00 79.50 89 LYS A C 1
ATOM 753 O O . LYS A 1 89 ? -22.456 10.353 -9.422 1.00 79.50 89 LYS A O 1
ATOM 758 N N . LEU A 1 90 ? -20.295 9.800 -9.168 1.00 77.25 90 LEU A N 1
ATOM 759 C CA . LEU A 1 90 ? -20.473 9.051 -7.922 1.00 77.25 90 LEU A CA 1
ATOM 760 C C . LEU A 1 90 ? -20.590 10.038 -6.759 1.00 77.25 90 LEU A C 1
ATOM 762 O O . LEU A 1 90 ? -19.638 10.248 -6.012 1.00 77.25 90 LEU A O 1
ATOM 766 N N . PHE A 1 91 ? -21.736 10.705 -6.636 1.00 74.31 91 PHE A N 1
ATOM 767 C CA . PHE A 1 91 ? -21.900 11.808 -5.686 1.00 74.31 91 PHE A CA 1
ATOM 768 C C . PHE A 1 91 ? -22.460 11.377 -4.331 1.00 74.31 91 PHE A C 1
ATOM 770 O O . PHE A 1 91 ? -22.144 12.027 -3.330 1.00 74.31 91 PHE A O 1
ATOM 777 N N . SER A 1 92 ? -23.222 10.278 -4.276 1.00 76.69 92 SER A N 1
ATOM 778 C CA . SER A 1 92 ? -23.764 9.776 -3.009 1.00 76.69 92 SER A CA 1
ATOM 779 C C . SER A 1 92 ? -22.676 9.141 -2.126 1.00 76.69 92 SER A C 1
ATOM 781 O O . SER A 1 92 ? -21.732 8.533 -2.652 1.00 76.69 92 SER A O 1
ATOM 783 N N . PRO A 1 93 ? -22.780 9.260 -0.789 1.00 73.69 93 PRO A N 1
ATOM 784 C CA . PRO A 1 93 ? -21.867 8.602 0.146 1.00 73.69 93 PRO A CA 1
ATOM 785 C C . PRO A 1 93 ? -21.759 7.087 -0.074 1.00 73.69 93 PRO A C 1
ATOM 787 O O . PRO A 1 93 ? -20.660 6.538 -0.033 1.00 73.69 93 PRO A O 1
ATOM 790 N N . GLU A 1 94 ? -22.869 6.418 -0.381 1.00 75.50 94 GLU A N 1
ATOM 791 C CA . GLU A 1 94 ? -22.942 4.969 -0.579 1.00 75.50 94 GLU A CA 1
ATOM 792 C C . GLU A 1 94 ? -22.190 4.539 -1.842 1.00 75.50 94 GLU A C 1
ATOM 794 O O . GLU A 1 94 ? -21.418 3.580 -1.809 1.00 75.50 94 GLU A O 1
ATOM 799 N N . GLN A 1 95 ? -22.356 5.274 -2.948 1.00 78.19 95 GLN A N 1
ATOM 800 C CA . GLN A 1 95 ? -21.628 5.017 -4.195 1.00 78.19 95 GLN A CA 1
ATOM 801 C C . GLN A 1 95 ? -20.126 5.242 -4.026 1.00 78.19 95 GLN A C 1
ATOM 803 O O . GLN A 1 95 ? -19.324 4.425 -4.480 1.00 78.19 95 GLN A O 1
ATOM 808 N N . LYS A 1 96 ? -19.739 6.326 -3.342 1.00 77.75 96 LYS A N 1
ATOM 809 C CA . LYS A 1 96 ? -18.333 6.620 -3.035 1.00 77.75 96 LYS A CA 1
ATOM 810 C C . LYS A 1 96 ? -17.717 5.528 -2.163 1.00 77.75 96 LYS A C 1
ATOM 812 O O . LYS A 1 96 ? -16.608 5.085 -2.445 1.00 77.75 96 LYS A O 1
ATOM 817 N N . LEU A 1 97 ? -18.440 5.054 -1.147 1.00 80.12 97 LEU A N 1
ATOM 818 C CA . LEU A 1 97 ? -17.993 3.973 -0.270 1.00 80.12 97 LEU A CA 1
ATOM 819 C C . LEU A 1 97 ? -17.865 2.640 -1.019 1.00 80.12 97 LEU A C 1
ATOM 821 O O . LEU A 1 97 ? -16.858 1.951 -0.863 1.00 80.12 97 LEU A O 1
ATOM 825 N N . ALA A 1 98 ? -18.857 2.272 -1.832 1.00 81.81 98 ALA A N 1
ATOM 826 C CA . ALA A 1 98 ? -18.819 1.049 -2.631 1.00 81.81 98 ALA A CA 1
ATOM 827 C C . ALA A 1 98 ? -17.641 1.063 -3.617 1.00 81.81 98 ALA A C 1
ATOM 829 O O . ALA A 1 98 ? -16.899 0.085 -3.713 1.00 81.81 98 ALA A O 1
ATOM 830 N N . TYR A 1 99 ? -17.414 2.198 -4.284 1.00 87.69 99 TYR A N 1
ATOM 831 C CA . TYR A 1 99 ? -16.272 2.366 -5.175 1.00 87.69 99 TYR A CA 1
ATOM 832 C C . TYR A 1 99 ? -14.945 2.299 -4.415 1.00 87.69 99 TYR A C 1
ATOM 834 O O . TYR A 1 99 ? -14.052 1.558 -4.817 1.00 87.69 99 TYR A O 1
ATOM 842 N N . ALA A 1 100 ? -14.823 2.986 -3.276 1.00 85.81 100 ALA A N 1
ATOM 843 C CA . ALA A 1 100 ? -13.630 2.917 -2.435 1.00 85.81 100 ALA A CA 1
ATOM 844 C C . ALA A 1 100 ? -13.314 1.479 -1.994 1.00 85.81 100 ALA A C 1
ATOM 846 O O . ALA A 1 100 ? -12.163 1.059 -2.089 1.00 85.81 100 ALA A O 1
ATOM 847 N N . LYS A 1 101 ? -14.321 0.703 -1.565 1.00 84.50 101 LYS A N 1
ATOM 848 C CA . LYS A 1 101 ? -14.156 -0.716 -1.200 1.00 84.50 101 LYS A CA 1
ATOM 849 C C . LYS A 1 101 ? -13.633 -1.546 -2.369 1.00 84.50 101 LYS A C 1
ATOM 851 O O . LYS A 1 101 ? -12.632 -2.237 -2.209 1.00 84.50 101 LYS A O 1
ATOM 856 N N . HIS A 1 102 ? -14.239 -1.403 -3.546 1.00 88.62 102 HIS A N 1
ATOM 857 C CA . HIS A 1 102 ? -13.785 -2.096 -4.750 1.00 88.62 102 HIS A CA 1
ATOM 858 C C . HIS A 1 102 ? -12.321 -1.766 -5.094 1.00 88.62 102 HIS A C 1
ATOM 860 O O . HIS A 1 102 ? -11.525 -2.645 -5.422 1.00 88.62 102 HIS A O 1
ATOM 866 N N . GLN A 1 103 ? -11.931 -0.495 -4.972 1.00 92.19 103 GLN A N 1
ATOM 867 C CA . GLN A 1 103 ? -10.552 -0.072 -5.218 1.00 92.19 103 GLN A CA 1
ATOM 868 C C . GLN A 1 103 ? -9.580 -0.614 -4.159 1.00 92.19 103 GLN A C 1
ATOM 870 O O . GLN A 1 103 ? -8.472 -1.017 -4.503 1.00 92.19 103 GLN A O 1
ATOM 875 N N . LEU A 1 104 ? -9.987 -0.683 -2.889 1.00 87.56 104 LEU A N 1
ATOM 876 C CA . LEU A 1 104 ? -9.181 -1.270 -1.814 1.00 87.56 104 LEU A CA 1
ATOM 877 C C . LEU A 1 104 ? -8.951 -2.775 -2.013 1.00 87.56 104 LEU A C 1
ATOM 879 O O . LEU A 1 104 ? -7.828 -3.243 -1.841 1.00 87.56 104 LEU A O 1
ATOM 883 N N . GLU A 1 105 ? -9.968 -3.526 -2.438 1.00 86.69 105 GLU A N 1
ATOM 884 C CA . GLU A 1 105 ? -9.825 -4.947 -2.798 1.00 86.69 105 GLU A CA 1
ATOM 885 C C . GLU A 1 105 ? -8.814 -5.143 -3.937 1.00 86.69 105 GLU A C 1
ATOM 887 O O . GLU A 1 105 ? -7.960 -6.038 -3.892 1.00 86.69 105 GLU A O 1
ATOM 892 N N . LYS A 1 106 ? -8.857 -4.254 -4.935 1.00 93.06 106 LYS A N 1
ATOM 893 C CA . LYS A 1 106 ? -7.907 -4.247 -6.050 1.00 93.06 106 LYS A CA 1
ATOM 894 C C . LYS A 1 106 ? -6.474 -3.986 -5.578 1.00 93.06 106 LYS A C 1
ATOM 896 O O . LYS A 1 106 ? -5.564 -4.725 -5.953 1.00 93.06 106 LYS A O 1
ATOM 901 N N . LEU A 1 107 ? -6.278 -2.985 -4.716 1.00 93.06 107 LEU A N 1
ATOM 902 C CA . LEU A 1 107 ? -4.973 -2.668 -4.124 1.00 93.06 107 LEU A CA 1
ATOM 903 C C . LEU A 1 107 ? -4.419 -3.842 -3.306 1.00 93.06 107 LEU A C 1
ATOM 905 O O . LEU A 1 107 ? -3.244 -4.169 -3.452 1.00 93.06 107 LEU A O 1
ATOM 909 N N . ASN A 1 108 ? -5.257 -4.515 -2.512 1.00 86.75 108 ASN A N 1
ATOM 910 C CA . ASN A 1 108 ? -4.854 -5.700 -1.749 1.00 86.75 108 ASN A CA 1
ATOM 911 C C . ASN A 1 108 ? -4.410 -6.839 -2.671 1.00 86.75 108 ASN A C 1
ATOM 913 O O . ASN A 1 108 ? -3.371 -7.457 -2.446 1.00 86.75 108 ASN A O 1
ATOM 917 N N . THR A 1 109 ? -5.152 -7.080 -3.753 1.00 92.00 109 THR A N 1
ATOM 918 C CA . THR A 1 109 ? -4.783 -8.091 -4.755 1.00 92.00 109 THR A CA 1
ATOM 919 C C . THR A 1 109 ? -3.406 -7.798 -5.355 1.00 92.00 109 THR A C 1
ATOM 921 O O . THR A 1 109 ? -2.568 -8.695 -5.477 1.00 92.00 109 THR A O 1
ATOM 924 N N . TRP A 1 110 ? -3.133 -6.536 -5.694 1.00 95.75 110 TRP A N 1
ATOM 925 C CA . TRP A 1 110 ? -1.822 -6.132 -6.199 1.00 95.75 110 TRP A CA 1
ATOM 926 C C . TRP A 1 110 ? -0.724 -6.230 -5.154 1.00 95.75 110 TRP A C 1
ATOM 928 O O . TRP A 1 110 ? 0.373 -6.652 -5.501 1.00 95.75 110 TRP A O 1
ATOM 938 N N . TYR A 1 111 ? -1.010 -5.888 -3.898 1.00 93.94 111 TYR A N 1
ATOM 939 C CA . TYR A 1 111 ? -0.058 -6.011 -2.798 1.00 93.94 111 TYR A CA 1
ATOM 940 C C . TYR A 1 111 ? 0.446 -7.447 -2.671 1.00 93.94 111 TYR A C 1
ATOM 942 O O . TYR A 1 111 ? 1.653 -7.683 -2.712 1.00 93.94 111 TYR A O 1
ATOM 950 N N . TYR A 1 112 ? -0.470 -8.417 -2.603 1.00 92.12 112 TYR A N 1
ATOM 951 C CA . TYR A 1 112 ? -0.099 -9.828 -2.529 1.00 92.12 112 TYR A CA 1
ATOM 952 C C . TYR A 1 112 ? 0.613 -10.303 -3.796 1.00 92.12 112 TYR A C 1
ATOM 954 O O . TYR A 1 112 ? 1.630 -10.980 -3.695 1.00 92.12 112 TYR A O 1
ATOM 962 N N . SER A 1 113 ? 0.147 -9.889 -4.977 1.00 93.94 113 SER A N 1
ATOM 963 C CA . SER A 1 113 ? 0.802 -10.253 -6.240 1.00 93.94 113 SER A CA 1
ATOM 964 C C . SER A 1 113 ? 2.248 -9.755 -6.275 1.00 93.94 113 SER A C 1
ATOM 966 O O . SER A 1 113 ? 3.166 -10.545 -6.459 1.00 93.94 113 SER A O 1
ATOM 968 N N . ILE A 1 114 ? 2.465 -8.460 -6.015 1.00 94.69 114 ILE A N 1
ATOM 969 C CA . ILE A 1 114 ? 3.788 -7.822 -6.026 1.00 94.69 114 ILE A CA 1
ATOM 970 C C . ILE A 1 114 ? 4.691 -8.395 -4.943 1.00 94.69 114 ILE A C 1
ATOM 972 O O . ILE A 1 114 ? 5.889 -8.494 -5.169 1.00 94.69 114 ILE A O 1
ATOM 976 N N . ARG A 1 115 ? 4.169 -8.780 -3.779 1.00 93.25 115 ARG A N 1
ATOM 977 C CA . ARG A 1 115 ? 4.967 -9.373 -2.699 1.00 93.25 115 ARG A CA 1
ATOM 978 C C . ARG A 1 115 ? 5.578 -10.727 -3.082 1.00 93.25 115 ARG A C 1
ATOM 980 O O . ARG A 1 115 ? 6.691 -11.028 -2.652 1.00 93.25 115 ARG A O 1
ATOM 987 N N . GLU A 1 116 ? 4.882 -11.507 -3.900 1.00 93.25 116 GLU A N 1
ATOM 988 C CA . GLU A 1 116 ? 5.281 -12.876 -4.246 1.00 93.25 116 GLU A CA 1
ATOM 989 C C . GLU A 1 116 ? 6.064 -12.971 -5.570 1.00 93.25 116 GLU A C 1
ATOM 991 O O . GLU A 1 116 ? 6.588 -14.033 -5.904 1.00 93.25 116 GLU A O 1
ATOM 996 N N . VAL A 1 117 ? 6.207 -11.874 -6.328 1.00 94.19 117 VAL A N 1
ATOM 997 C CA . VAL A 1 117 ? 6.994 -11.900 -7.573 1.00 94.19 117 VAL A CA 1
ATOM 998 C C . VAL A 1 117 ? 8.487 -12.124 -7.319 1.00 94.19 117 VAL A C 1
ATOM 1000 O O . VAL A 1 117 ? 9.075 -11.601 -6.369 1.00 94.19 117 VAL A O 1
ATOM 1003 N N . THR A 1 118 ? 9.122 -12.854 -8.234 1.00 93.44 118 THR A N 1
ATOM 1004 C CA . THR A 1 118 ? 10.555 -13.186 -8.194 1.00 93.44 118 THR A CA 1
ATOM 1005 C C . THR A 1 118 ? 11.392 -12.393 -9.197 1.00 93.44 118 THR A C 1
ATOM 1007 O O . THR A 1 118 ? 12.605 -12.308 -9.037 1.00 93.44 118 THR A O 1
ATOM 1010 N N . PHE A 1 119 ? 10.760 -11.780 -10.201 1.00 92.38 119 PHE A N 1
ATOM 1011 C CA . PHE A 1 119 ? 11.436 -11.045 -11.276 1.00 92.38 119 PHE A CA 1
ATOM 1012 C C . PHE A 1 119 ? 11.789 -9.590 -10.917 1.00 92.38 119 PHE A C 1
ATOM 1014 O O . PHE A 1 119 ? 12.442 -8.902 -11.698 1.00 92.38 119 PHE A O 1
ATOM 1021 N N . LEU A 1 120 ? 11.354 -9.088 -9.755 1.00 92.38 120 LEU A N 1
ATOM 1022 C CA . LEU A 1 120 ? 11.698 -7.745 -9.282 1.00 92.38 120 LEU A CA 1
ATOM 1023 C C . LEU A 1 120 ? 12.817 -7.797 -8.247 1.00 92.38 120 LEU A C 1
ATOM 1025 O O . LEU A 1 120 ? 12.812 -8.614 -7.327 1.00 92.38 120 LEU A O 1
ATOM 1029 N N . SER A 1 121 ? 13.725 -6.824 -8.318 1.00 91.69 121 SER A N 1
ATOM 1030 C CA . SER A 1 121 ? 14.675 -6.605 -7.227 1.00 91.69 121 SER A CA 1
ATOM 1031 C C . SER A 1 121 ? 13.948 -6.240 -5.924 1.00 91.69 121 SER A C 1
ATOM 1033 O O . SER A 1 121 ? 12.955 -5.504 -5.927 1.00 91.69 121 SER A O 1
ATOM 1035 N N . LYS A 1 122 ? 14.491 -6.679 -4.780 1.00 91.12 122 LYS A N 1
ATOM 1036 C CA . LYS A 1 122 ? 13.914 -6.400 -3.451 1.00 91.12 122 LYS A CA 1
ATOM 1037 C C . LYS A 1 122 ? 13.755 -4.912 -3.140 1.00 91.12 122 LYS A C 1
ATOM 1039 O O . LYS A 1 122 ? 12.827 -4.539 -2.426 1.00 91.12 122 LYS A O 1
ATOM 1044 N N . ALA A 1 123 ? 14.617 -4.061 -3.696 1.00 91.75 123 ALA A N 1
ATOM 1045 C CA . ALA A 1 123 ? 14.505 -2.614 -3.545 1.00 91.75 123 ALA A CA 1
ATOM 1046 C C . ALA A 1 123 ? 13.253 -2.063 -4.250 1.00 91.75 123 ALA A C 1
ATOM 1048 O O . ALA A 1 123 ? 12.475 -1.342 -3.632 1.00 91.75 123 ALA A O 1
ATOM 1049 N N . ILE A 1 124 ? 13.026 -2.451 -5.511 1.00 93.56 124 ILE A N 1
ATOM 1050 C CA . ILE A 1 124 ? 11.847 -2.033 -6.286 1.00 93.56 124 ILE A CA 1
ATOM 1051 C C . ILE A 1 124 ? 10.567 -2.592 -5.662 1.00 93.56 124 ILE A C 1
ATOM 1053 O O . ILE A 1 124 ? 9.609 -1.847 -5.476 1.00 93.56 124 ILE A O 1
ATOM 1057 N N . GLN A 1 125 ? 10.579 -3.870 -5.270 1.00 94.50 125 GLN A N 1
ATOM 1058 C CA . GLN A 1 125 ? 9.456 -4.516 -4.591 1.00 94.50 125 GLN A CA 1
ATOM 1059 C C . GLN A 1 125 ? 9.067 -3.763 -3.310 1.00 94.50 125 GLN A C 1
ATOM 1061 O O . GLN A 1 125 ? 7.910 -3.390 -3.146 1.00 94.50 125 GLN A O 1
ATOM 1066 N N . THR A 1 126 ? 10.037 -3.459 -2.441 1.00 94.38 126 THR A N 1
ATOM 1067 C CA . THR A 1 126 ? 9.799 -2.682 -1.212 1.00 94.38 126 THR A CA 1
ATOM 1068 C C . THR A 1 126 ? 9.210 -1.300 -1.513 1.00 94.38 126 THR A C 1
ATOM 1070 O O . THR A 1 126 ? 8.244 -0.894 -0.872 1.00 94.38 126 THR A O 1
ATOM 1073 N N . SER A 1 127 ? 9.748 -0.577 -2.502 1.00 95.25 127 SER A N 1
ATOM 1074 C CA . SER A 1 127 ? 9.216 0.738 -2.884 1.00 95.25 127 SER A CA 1
ATOM 1075 C C . SER A 1 127 ? 7.776 0.665 -3.402 1.00 95.25 127 SER A C 1
ATOM 1077 O O . SER A 1 127 ? 6.967 1.506 -3.029 1.00 95.25 127 SER A O 1
ATOM 1079 N N . LEU A 1 128 ? 7.433 -0.344 -4.208 1.00 96.75 128 LEU A N 1
ATOM 1080 C CA . LEU A 1 128 ? 6.066 -0.545 -4.702 1.00 96.75 128 LEU A CA 1
ATOM 1081 C C . LEU A 1 128 ? 5.079 -0.850 -3.571 1.00 96.75 128 LEU A C 1
ATOM 1083 O O . LEU A 1 128 ? 3.988 -0.286 -3.550 1.00 96.75 128 LEU A O 1
ATOM 1087 N N . LEU A 1 129 ? 5.462 -1.722 -2.632 1.00 95.31 129 LEU A N 1
ATOM 1088 C CA . LEU A 1 129 ? 4.616 -2.076 -1.490 1.00 95.31 129 LEU A CA 1
ATOM 1089 C C . LEU A 1 129 ? 4.355 -0.861 -0.589 1.00 95.31 129 LEU A C 1
ATOM 1091 O O . LEU A 1 129 ? 3.215 -0.647 -0.189 1.00 95.31 129 LEU A O 1
ATOM 1095 N N . ASN A 1 130 ? 5.365 -0.017 -0.350 1.00 95.00 130 ASN A N 1
ATOM 1096 C CA . ASN A 1 130 ? 5.182 1.234 0.395 1.00 95.00 130 ASN A CA 1
ATOM 1097 C C . ASN A 1 130 ? 4.193 2.183 -0.301 1.00 95.00 130 ASN A C 1
ATOM 1099 O O . ASN A 1 130 ? 3.334 2.773 0.347 1.00 95.00 130 ASN A O 1
ATOM 1103 N N . GLU A 1 131 ? 4.283 2.323 -1.625 1.00 96.44 131 GLU A N 1
ATOM 1104 C CA . GLU A 1 131 ? 3.361 3.176 -2.383 1.00 96.44 131 GLU A CA 1
ATOM 1105 C C . GLU A 1 131 ? 1.929 2.627 -2.388 1.00 96.44 131 GLU A C 1
ATOM 1107 O O . GLU A 1 131 ? 0.978 3.399 -2.268 1.00 96.44 131 GLU A O 1
ATOM 1112 N N . LEU A 1 132 ? 1.757 1.302 -2.452 1.00 95.25 132 LEU A N 1
ATOM 1113 C CA . LEU A 1 132 ? 0.449 0.664 -2.277 1.00 95.25 132 LEU A CA 1
ATOM 1114 C C . LEU A 1 132 ? -0.131 0.923 -0.884 1.00 95.25 132 LEU A C 1
ATOM 1116 O O . LEU A 1 132 ? -1.316 1.239 -0.774 1.00 95.25 132 LEU A O 1
ATOM 1120 N N . GLU A 1 133 ? 0.687 0.825 0.167 1.00 90.81 133 GLU A N 1
ATOM 1121 C CA . GLU A 1 133 ? 0.269 1.148 1.535 1.00 90.81 133 GLU A CA 1
ATOM 1122 C C . GLU A 1 133 ? -0.181 2.610 1.650 1.00 90.81 133 GLU A C 1
ATOM 1124 O O . GLU A 1 133 ? -1.246 2.871 2.213 1.00 90.81 133 GLU A O 1
ATOM 1129 N N . ASN A 1 134 ? 0.555 3.548 1.043 1.00 91.38 134 ASN A N 1
ATOM 1130 C CA . ASN A 1 134 ? 0.191 4.968 1.008 1.00 91.38 134 ASN A CA 1
ATOM 1131 C C . ASN A 1 134 ? -1.167 5.195 0.316 1.00 91.38 134 ASN A C 1
ATOM 1133 O O . ASN A 1 134 ? -2.025 5.915 0.833 1.00 91.38 134 ASN A O 1
ATOM 1137 N N . THR A 1 135 ? -1.403 4.564 -0.842 1.00 93.62 135 THR A N 1
ATOM 1138 C CA . THR A 1 135 ? -2.696 4.657 -1.544 1.00 93.62 135 THR A CA 1
ATOM 1139 C C . THR A 1 135 ? -3.827 4.047 -0.726 1.00 93.62 135 THR A C 1
ATOM 1141 O O . THR A 1 135 ? -4.911 4.628 -0.615 1.00 93.62 135 THR A O 1
ATOM 1144 N N . HIS A 1 136 ? -3.584 2.875 -0.144 1.00 88.38 136 HIS A N 1
ATOM 1145 C CA . HIS A 1 136 ? -4.561 2.179 0.674 1.00 88.38 136 HIS A CA 1
ATOM 1146 C C . HIS A 1 136 ? -4.937 3.014 1.908 1.00 88.38 136 HIS A C 1
ATOM 1148 O O . HIS A 1 136 ? -6.125 3.156 2.208 1.00 88.38 136 HIS A O 1
ATOM 1154 N N . GLU A 1 137 ? -3.962 3.629 2.585 1.00 84.81 137 GLU A N 1
ATOM 1155 C CA . GLU A 1 137 ? -4.192 4.562 3.692 1.00 84.81 137 GLU A CA 1
ATOM 1156 C C . GLU A 1 137 ? -5.050 5.755 3.254 1.00 84.81 137 GLU A C 1
ATOM 1158 O O . GLU A 1 137 ? -6.051 6.062 3.906 1.00 84.81 137 GLU A O 1
ATOM 1163 N N . TYR A 1 138 ? -4.735 6.376 2.113 1.00 87.31 138 TYR A N 1
ATOM 1164 C CA . TYR A 1 138 ? -5.514 7.497 1.589 1.00 87.31 138 TYR A CA 1
ATOM 1165 C C . TYR A 1 138 ? -6.988 7.135 1.356 1.00 87.31 138 TYR A C 1
ATOM 1167 O O . TYR A 1 138 ? -7.876 7.839 1.842 1.00 87.31 138 TYR A O 1
ATOM 1175 N N . LEU A 1 139 ? -7.269 6.047 0.630 1.00 84.56 139 LEU A N 1
ATOM 1176 C CA . LEU A 1 139 ? -8.646 5.643 0.306 1.00 84.56 139 LEU A CA 1
ATOM 1177 C C . LEU A 1 139 ? -9.428 5.231 1.555 1.00 84.56 139 LEU A C 1
ATOM 1179 O O . LEU A 1 139 ? -10.601 5.575 1.709 1.00 84.56 139 LEU A O 1
ATOM 1183 N N . SER A 1 140 ? -8.755 4.548 2.476 1.00 76.56 140 SER A N 1
ATOM 1184 C CA . SER A 1 140 ? -9.317 4.163 3.767 1.00 76.56 140 SER A CA 1
ATOM 1185 C C . SER A 1 140 ? -9.731 5.387 4.581 1.00 76.56 140 SER A C 1
ATOM 1187 O O . SER A 1 140 ? -10.854 5.453 5.081 1.00 76.56 140 SER A O 1
ATOM 1189 N N . ASN A 1 141 ? -8.860 6.391 4.652 1.00 73.69 141 ASN A N 1
ATOM 1190 C CA . ASN A 1 141 ? -9.124 7.599 5.421 1.00 73.69 141 ASN A CA 1
ATOM 1191 C C . ASN A 1 141 ? -10.143 8.523 4.743 1.00 73.69 141 ASN A C 1
ATOM 1193 O O . ASN A 1 141 ? -10.913 9.192 5.427 1.00 73.69 141 ASN A O 1
ATOM 1197 N N . SER A 1 142 ? -10.173 8.549 3.411 1.00 66.75 142 SER A N 1
ATOM 1198 C CA . SER A 1 142 ? -11.021 9.470 2.647 1.00 66.75 142 SER A CA 1
ATOM 1199 C C . SER A 1 142 ? -12.481 9.023 2.541 1.00 66.75 142 SER A C 1
ATOM 1201 O O . SER A 1 142 ? -13.341 9.871 2.327 1.00 66.75 142 SER A O 1
ATOM 1203 N N . PHE A 1 143 ? -12.783 7.726 2.686 1.00 60.81 143 PHE A N 1
ATOM 1204 C CA . PHE A 1 143 ? -14.140 7.203 2.444 1.00 60.81 143 PHE A CA 1
ATOM 1205 C C . PHE A 1 143 ? -14.678 6.275 3.527 1.00 60.81 143 PHE A C 1
ATOM 1207 O O . PHE A 1 143 ? -15.887 6.240 3.718 1.00 60.81 143 PHE A O 1
ATOM 1214 N N . ILE A 1 144 ? -13.822 5.557 4.259 1.00 52.34 144 ILE A N 1
ATOM 1215 C CA . ILE A 1 144 ? -14.276 4.622 5.303 1.00 52.34 144 ILE A CA 1
ATOM 1216 C C . ILE A 1 144 ? -14.358 5.312 6.672 1.00 52.34 144 ILE A C 1
ATOM 1218 O O . ILE A 1 144 ? -15.183 4.932 7.498 1.00 52.34 144 ILE A O 1
ATOM 1222 N N . LEU A 1 145 ? -13.567 6.365 6.905 1.00 48.31 145 LEU A N 1
ATOM 1223 C CA . LEU A 1 145 ? -13.627 7.157 8.139 1.00 48.31 145 LEU A CA 1
ATOM 1224 C C . LEU A 1 145 ? -14.728 8.239 8.184 1.00 48.31 145 LEU A C 1
ATOM 1226 O O . LEU A 1 145 ? -15.212 8.479 9.288 1.00 48.31 145 LEU A O 1
ATOM 1230 N N . PRO A 1 146 ? -15.167 8.881 7.077 1.00 46.00 146 PRO A N 1
ATOM 1231 C CA . PRO A 1 146 ? -16.236 9.883 7.157 1.00 46.00 146 PRO A CA 1
ATOM 1232 C C . PRO A 1 146 ? -17.656 9.298 7.172 1.00 46.00 146 PRO A C 1
ATOM 1234 O O . PRO A 1 146 ? -18.581 10.012 7.542 1.00 46.00 146 PRO A O 1
ATOM 1237 N N . SER A 1 147 ? -17.853 8.044 6.736 1.00 42.25 147 SER A N 1
ATOM 1238 C CA . SER A 1 147 ? -19.194 7.466 6.520 1.00 42.25 147 SER A CA 1
ATOM 1239 C C . SER A 1 147 ? -19.692 6.549 7.639 1.00 42.25 1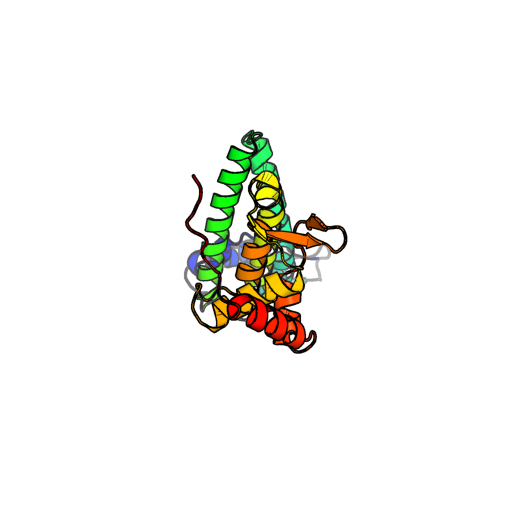47 SER A C 1
ATOM 1241 O O . SER A 1 147 ? -20.814 6.058 7.560 1.00 42.25 147 SER A O 1
ATOM 1243 N N . ILE A 1 148 ? -18.878 6.277 8.659 1.00 49.97 148 ILE A N 1
ATOM 1244 C CA . ILE A 1 148 ? -19.378 5.685 9.899 1.00 49.97 148 ILE A CA 1
ATOM 1245 C C . ILE A 1 148 ? -19.804 6.865 10.747 1.00 49.97 148 ILE A C 1
ATOM 1247 O O . ILE A 1 148 ? -18.966 7.495 11.394 1.00 49.97 148 ILE A O 1
ATOM 1251 N N . ASP A 1 149 ? -21.096 7.188 10.683 1.00 56.81 149 ASP A N 1
ATOM 1252 C CA . ASP A 1 149 ? -21.717 8.104 11.632 1.00 56.81 149 ASP A CA 1
ATOM 1253 C C . ASP A 1 149 ? -21.215 7.725 13.032 1.00 56.81 149 ASP A C 1
ATOM 1255 O O . ASP A 1 149 ? -21.239 6.545 13.395 1.00 56.81 149 ASP A O 1
ATOM 1259 N N . GLU A 1 150 ? -20.697 8.682 13.807 1.00 60.06 150 GLU A N 1
ATOM 1260 C CA . GLU A 1 150 ? -20.223 8.408 15.168 1.00 60.06 150 GLU A CA 1
ATOM 1261 C C . GLU A 1 150 ? -21.319 7.725 16.003 1.00 60.06 150 GLU A C 1
ATOM 1263 O O . GLU A 1 150 ? -21.003 6.967 16.921 1.00 60.06 150 GLU A O 1
ATOM 1268 N N . SER A 1 151 ? -22.594 7.924 15.638 1.00 64.12 151 SER A N 1
ATOM 1269 C CA . SER A 1 151 ? -23.742 7.212 16.206 1.00 64.12 151 SER A CA 1
ATOM 1270 C C . SER A 1 151 ? -23.662 5.683 16.069 1.00 64.12 151 SER A C 1
ATOM 1272 O O . SER A 1 151 ? -24.140 4.972 16.950 1.00 64.12 151 SER A O 1
ATOM 1274 N N . SER A 1 152 ? -23.029 5.175 15.009 1.00 68.62 152 SER A N 1
ATOM 1275 C CA . SER A 1 152 ? -22.920 3.745 14.692 1.00 68.62 152 SER A CA 1
ATOM 1276 C C . SER A 1 152 ? -21.714 3.054 15.338 1.00 68.62 152 SER A C 1
ATOM 1278 O O . SER A 1 152 ? -21.604 1.828 15.293 1.00 68.62 152 SER A O 1
ATOM 1280 N N . LYS A 1 153 ? -20.817 3.815 15.980 1.00 83.31 153 LYS A N 1
ATOM 1281 C CA . LYS A 1 153 ? -19.662 3.254 16.687 1.00 83.31 153 LYS A CA 1
ATOM 1282 C C . LYS A 1 153 ? -20.049 2.735 18.068 1.00 83.31 153 LYS A C 1
ATOM 1284 O O . LYS A 1 153 ? -20.811 3.354 18.810 1.00 83.31 153 LYS A O 1
ATOM 1289 N N . ILE A 1 154 ? -19.438 1.621 18.457 1.00 85.75 154 ILE A N 1
ATOM 1290 C CA . ILE A 1 154 ? -19.631 1.010 19.767 1.00 85.75 154 ILE A CA 1
ATOM 1291 C C . ILE A 1 154 ? -18.933 1.869 20.824 1.00 85.75 154 ILE A C 1
ATOM 1293 O O . ILE A 1 154 ? -17.720 2.089 20.800 1.00 85.75 154 ILE A O 1
ATOM 1297 N N . LYS A 1 155 ? -19.720 2.350 21.782 1.00 91.56 155 LYS A N 1
ATOM 1298 C CA . LYS A 1 155 ? -19.261 3.168 22.903 1.00 91.56 155 LYS A CA 1
ATOM 1299 C C . LYS A 1 155 ? -18.692 2.276 24.002 1.00 91.56 155 LYS A C 1
ATOM 1301 O O . LYS A 1 155 ? -19.435 1.537 24.638 1.00 91.56 155 LYS A O 1
ATOM 1306 N N . PHE A 1 156 ? -17.386 2.361 24.241 1.00 90.19 156 PHE A N 1
ATOM 1307 C CA . PHE A 1 156 ? -16.736 1.685 25.362 1.00 90.19 156 PHE A CA 1
ATOM 1308 C C . PHE A 1 156 ? -16.536 2.650 26.523 1.00 90.19 156 PHE A C 1
ATOM 1310 O O . PHE A 1 156 ? -15.895 3.693 26.374 1.00 90.19 156 PHE A O 1
ATOM 1317 N N . ASN A 1 157 ? -17.032 2.269 27.701 1.00 89.50 157 ASN A N 1
ATOM 1318 C CA . ASN A 1 157 ? -16.795 2.981 28.956 1.00 89.50 157 ASN A CA 1
ATOM 1319 C C . ASN A 1 157 ? -15.371 2.712 29.484 1.00 89.50 157 ASN A C 1
ATOM 1321 O O . ASN A 1 157 ? -15.169 2.148 30.555 1.00 89.50 157 ASN A O 1
ATOM 1325 N N . MET A 1 158 ? -14.371 3.034 28.668 1.00 90.56 158 MET A N 1
ATOM 1326 C CA . MET A 1 158 ? -12.953 2.851 28.956 1.00 90.56 158 MET A CA 1
ATOM 1327 C C . MET A 1 158 ? -12.173 4.015 28.359 1.00 90.56 158 MET A C 1
ATOM 1329 O O . MET A 1 158 ? -12.547 4.555 27.315 1.00 90.56 158 MET A O 1
ATOM 1333 N N . ASN A 1 159 ? -11.057 4.382 28.990 1.00 92.38 159 ASN A N 1
ATOM 1334 C CA . ASN A 1 159 ? -10.152 5.354 28.388 1.00 92.38 159 ASN A CA 1
ATOM 1335 C C . ASN A 1 159 ? -9.469 4.769 27.138 1.00 92.38 159 ASN A C 1
ATOM 1337 O O . ASN A 1 159 ? -9.426 3.556 26.919 1.00 92.38 159 ASN A O 1
ATOM 1341 N N . LYS A 1 160 ? -8.889 5.659 26.326 1.00 92.69 160 LYS A N 1
ATOM 1342 C CA . LYS A 1 160 ? -8.226 5.306 25.065 1.00 92.69 160 LYS A CA 1
ATOM 1343 C C . LYS A 1 160 ? -7.192 4.188 25.223 1.00 92.69 160 LYS A C 1
ATOM 1345 O O . LYS A 1 160 ? -7.141 3.294 24.387 1.00 92.69 160 LYS A O 1
ATOM 1350 N N . THR A 1 161 ? -6.336 4.273 26.239 1.00 92.12 161 THR A N 1
ATOM 1351 C CA . THR A 1 161 ? -5.231 3.322 26.413 1.00 92.12 161 THR A CA 1
ATOM 1352 C C . THR A 1 161 ? -5.761 1.938 26.750 1.00 92.12 161 THR A C 1
ATOM 1354 O O . THR A 1 161 ? -5.327 0.967 26.141 1.00 92.12 161 THR A O 1
ATOM 1357 N N . ASP A 1 162 ? -6.725 1.856 27.665 1.00 92.50 162 ASP A N 1
ATOM 1358 C CA . ASP A 1 162 ? -7.302 0.586 28.111 1.00 92.50 162 ASP A CA 1
ATOM 1359 C C . ASP A 1 162 ? -8.011 -0.123 26.960 1.00 92.50 162 ASP A C 1
ATOM 1361 O O . ASP A 1 162 ? -7.795 -1.312 26.750 1.00 92.50 162 ASP A O 1
ATOM 1365 N N . LEU A 1 163 ? -8.757 0.622 26.140 1.00 94.19 163 LEU A N 1
ATOM 1366 C CA . LEU A 1 163 ? -9.401 0.067 24.954 1.00 94.19 163 LEU A CA 1
ATOM 1367 C C . LEU A 1 163 ? -8.379 -0.516 23.963 1.00 94.19 163 LEU A C 1
ATOM 1369 O O . LEU A 1 163 ? -8.556 -1.627 23.473 1.00 94.19 163 LEU A O 1
ATOM 1373 N N . ILE A 1 164 ? -7.282 0.196 23.687 1.00 93.75 164 ILE A N 1
ATOM 1374 C CA . ILE A 1 164 ? -6.249 -0.288 22.756 1.00 93.75 164 ILE A CA 1
ATOM 1375 C C . ILE A 1 164 ? -5.535 -1.529 23.317 1.00 93.75 164 ILE A C 1
ATOM 1377 O O . ILE A 1 164 ? -5.319 -2.498 22.587 1.00 93.75 164 ILE A O 1
ATOM 1381 N N . VAL A 1 165 ? -5.191 -1.514 24.608 1.00 93.94 165 VAL A N 1
ATOM 1382 C CA . VAL A 1 165 ? -4.530 -2.641 25.286 1.00 93.94 165 VAL A CA 1
ATOM 1383 C C . VAL A 1 165 ? -5.450 -3.862 25.342 1.00 93.94 165 VAL A C 1
ATOM 1385 O O . VAL A 1 165 ? -4.980 -4.972 25.111 1.00 93.94 165 VAL A O 1
ATOM 1388 N N . LEU A 1 166 ? -6.757 -3.678 25.549 1.00 94.25 166 LEU A N 1
ATOM 1389 C CA . LEU A 1 166 ? -7.739 -4.763 25.510 1.00 94.25 166 LEU A CA 1
ATOM 1390 C C . LEU A 1 166 ? -7.677 -5.515 24.176 1.00 94.25 166 LEU A C 1
ATOM 1392 O O . LEU A 1 166 ? -7.474 -6.725 24.167 1.00 94.25 166 LEU A O 1
ATOM 1396 N N . PHE A 1 167 ? -7.771 -4.813 23.045 1.00 93.31 167 PHE A N 1
ATOM 1397 C CA . PHE A 1 167 ? -7.689 -5.444 21.722 1.00 93.31 167 PHE A CA 1
ATOM 1398 C C . PHE A 1 167 ? -6.338 -6.117 21.462 1.00 93.31 167 PHE A C 1
ATOM 1400 O O . PHE A 1 167 ? -6.278 -7.180 20.843 1.00 93.31 167 PHE A O 1
ATOM 1407 N N . GLN A 1 168 ? -5.252 -5.540 21.975 1.00 91.94 168 GLN A N 1
ATOM 1408 C CA . GLN A 1 168 ? -3.939 -6.169 21.911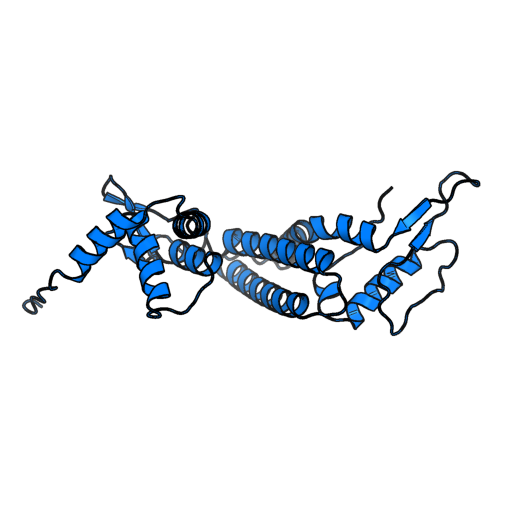 1.00 91.94 168 GLN A CA 1
ATOM 1409 C C . GLN A 1 168 ? -3.893 -7.487 22.701 1.00 91.94 168 GLN A C 1
ATOM 1411 O O . GLN A 1 168 ? -3.316 -8.459 22.210 1.00 91.94 168 GLN A O 1
ATOM 1416 N N . LEU A 1 169 ? -4.504 -7.540 23.889 1.00 91.38 169 LEU A N 1
ATOM 1417 C CA . LEU A 1 169 ? -4.618 -8.757 24.695 1.00 91.38 169 LEU A CA 1
ATOM 1418 C C . LEU A 1 169 ? -5.504 -9.798 24.004 1.00 91.38 169 LEU A C 1
ATOM 1420 O O . LEU A 1 169 ? -5.095 -10.951 23.897 1.00 91.38 169 LEU A O 1
ATOM 1424 N N . LEU A 1 170 ? -6.661 -9.398 23.468 1.00 91.00 170 LEU A N 1
ATOM 1425 C CA . LEU A 1 170 ? -7.546 -10.291 22.712 1.00 91.00 170 LEU A CA 1
ATOM 1426 C C . LEU A 1 170 ? -6.804 -10.947 21.540 1.00 91.00 170 LEU A C 1
ATOM 1428 O O . LEU A 1 170 ? -6.891 -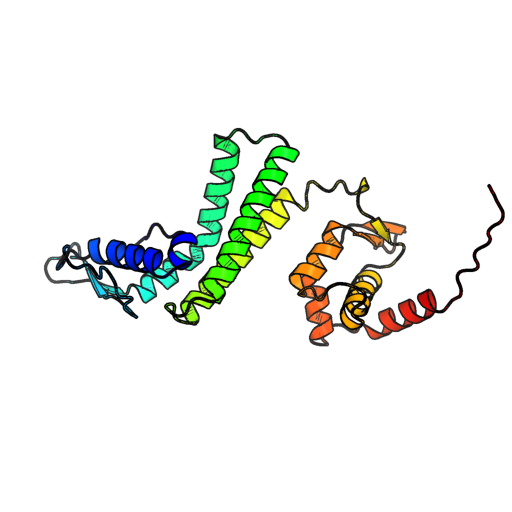12.163 21.367 1.00 91.00 170 LEU A O 1
ATOM 1432 N N . ARG A 1 171 ? -6.018 -10.168 20.782 1.00 91.25 171 ARG A N 1
ATOM 1433 C CA . ARG A 1 171 ? -5.170 -10.692 19.699 1.00 91.25 171 ARG A CA 1
ATOM 1434 C C . ARG A 1 171 ? -4.091 -11.634 20.237 1.00 91.25 171 ARG A C 1
ATOM 1436 O O . ARG A 1 171 ? -3.949 -12.750 19.753 1.00 91.25 171 ARG A O 1
ATOM 1443 N N . LYS A 1 172 ? -3.355 -11.221 21.278 1.00 89.56 172 LYS A N 1
ATOM 1444 C CA . LYS A 1 172 ? -2.279 -12.019 21.903 1.00 89.56 172 LYS A CA 1
ATOM 1445 C C . LYS A 1 172 ? -2.777 -13.381 22.399 1.00 89.56 172 LYS A C 1
ATOM 1447 O O . LYS A 1 172 ? -2.057 -14.369 22.294 1.00 89.56 172 LYS A O 1
ATOM 1452 N N . HIS A 1 173 ? -3.998 -13.427 22.925 1.00 89.62 173 HIS A N 1
ATOM 1453 C CA . HIS A 1 173 ? -4.647 -14.643 23.413 1.00 89.62 173 HIS A CA 1
ATOM 1454 C C . HIS A 1 173 ? -5.465 -15.380 22.340 1.00 89.62 173 HIS A C 1
ATOM 1456 O O . HIS A 1 173 ? -6.136 -16.353 22.670 1.00 89.62 173 HIS A O 1
ATOM 1462 N N . LYS A 1 174 ? -5.383 -14.962 21.067 1.00 87.94 174 LYS A N 1
ATOM 1463 C CA . LYS A 1 174 ? -6.084 -15.569 19.920 1.00 87.94 174 LYS A CA 1
ATOM 1464 C C . LYS A 1 174 ? -7.610 -15.627 20.080 1.00 87.94 174 LYS A C 1
ATOM 1466 O O . LYS A 1 174 ? -8.256 -16.525 19.551 1.00 87.94 174 LYS A O 1
ATOM 1471 N N . ILE A 1 175 ? -8.183 -14.677 20.822 1.00 88.44 175 ILE A N 1
ATOM 1472 C CA . ILE A 1 175 ? -9.640 -14.512 20.957 1.00 88.44 175 ILE A CA 1
ATOM 1473 C C . ILE A 1 175 ? -10.211 -13.836 19.703 1.00 88.44 175 ILE A C 1
ATOM 1475 O O . ILE A 1 175 ? -11.343 -14.097 19.308 1.00 88.44 175 ILE A O 1
ATOM 1479 N N . ILE A 1 176 ? -9.408 -12.983 19.070 1.00 83.62 176 ILE A N 1
ATOM 1480 C CA . ILE A 1 176 ? -9.672 -12.401 17.753 1.00 83.62 176 ILE A CA 1
ATOM 1481 C C . ILE A 1 176 ? -8.589 -12.852 16.771 1.00 83.62 176 ILE A C 1
ATOM 1483 O O . ILE A 1 176 ? -7.535 -13.346 17.181 1.00 83.62 176 ILE A O 1
ATOM 1487 N N . GLU A 1 177 ? -8.861 -12.666 15.483 1.00 79.12 177 GLU A N 1
ATOM 1488 C CA . GLU A 1 177 ? -7.930 -12.948 14.389 1.00 79.12 177 GLU A CA 1
ATOM 1489 C C . GLU A 1 177 ? -6.596 -12.191 14.553 1.00 79.12 177 GLU A C 1
ATOM 1491 O O . GLU A 1 177 ? -6.529 -11.115 15.162 1.00 79.12 177 GLU A O 1
ATOM 1496 N N . ASP A 1 178 ? -5.515 -12.772 14.025 1.00 82.88 178 ASP A N 1
ATOM 1497 C CA . ASP A 1 178 ? -4.153 -12.242 14.152 1.00 82.88 178 ASP A CA 1
ATOM 1498 C C . ASP A 1 178 ? -3.888 -11.097 13.163 1.00 82.88 178 ASP A C 1
ATOM 1500 O O . ASP A 1 178 ? -3.088 -11.197 12.234 1.00 82.88 178 ASP A O 1
ATOM 1504 N N . TYR A 1 179 ? -4.605 -9.993 13.361 1.00 75.88 179 TYR A N 1
ATOM 1505 C CA . TYR A 1 179 ? -4.459 -8.771 12.578 1.00 75.88 179 TYR A CA 1
ATOM 1506 C C . TYR A 1 179 ? -3.079 -8.136 12.778 1.00 75.88 179 TYR A C 1
ATOM 1508 O O . TYR A 1 179 ? -2.593 -8.006 13.909 1.00 75.88 179 TYR A O 1
ATOM 1516 N N . SER A 1 180 ? -2.483 -7.609 11.706 1.00 81.06 180 SER A N 1
ATOM 1517 C CA . SER A 1 180 ? -1.327 -6.713 11.803 1.00 81.06 180 SER A CA 1
ATOM 1518 C C . SER A 1 180 ? -1.651 -5.474 12.654 1.00 81.06 180 SER A C 1
ATOM 1520 O O . SER A 1 180 ? -2.808 -5.096 12.835 1.00 81.06 180 SER A O 1
ATOM 1522 N N . ASP A 1 181 ? -0.635 -4.781 13.181 1.00 82.50 181 ASP A N 1
ATOM 1523 C CA . ASP A 1 181 ? -0.856 -3.565 13.991 1.00 82.50 181 ASP A CA 1
ATOM 1524 C C . ASP A 1 181 ? -1.590 -2.457 13.213 1.00 82.50 181 ASP A C 1
ATOM 1526 O O . ASP A 1 181 ? -2.286 -1.628 13.806 1.00 82.50 181 ASP A O 1
ATOM 1530 N N . ALA A 1 182 ? -1.440 -2.435 11.885 1.00 76.12 182 ALA A N 1
ATOM 1531 C CA . ALA A 1 182 ? -2.161 -1.517 11.015 1.00 76.12 182 ALA A CA 1
ATOM 1532 C C . ALA A 1 182 ? -3.647 -1.890 10.917 1.00 76.12 182 ALA A C 1
ATOM 1534 O O . ALA A 1 182 ? -4.504 -1.033 11.134 1.00 76.12 182 ALA A O 1
ATOM 1535 N N . GLU A 1 183 ? -3.947 -3.162 10.652 1.00 74.12 183 GLU A N 1
ATOM 1536 C CA . GLU A 1 183 ? -5.317 -3.679 10.560 1.00 74.12 183 GLU A CA 1
ATOM 1537 C C . GLU A 1 183 ? -6.054 -3.558 11.894 1.00 74.12 183 GLU A C 1
ATOM 1539 O O . GLU A 1 183 ? -7.158 -3.018 11.938 1.00 74.12 183 GLU A O 1
ATOM 1544 N N . LEU A 1 184 ? -5.415 -3.964 12.995 1.00 84.88 184 LEU A N 1
ATOM 1545 C CA . LEU A 1 184 ? -5.997 -3.868 14.329 1.00 84.88 184 LEU A CA 1
ATOM 1546 C C . LEU A 1 184 ? -6.242 -2.410 14.718 1.00 84.88 184 LEU A C 1
ATOM 1548 O O . LEU A 1 184 ? -7.325 -2.062 15.185 1.00 84.88 184 LEU A O 1
ATOM 1552 N N . GLY A 1 185 ? -5.256 -1.535 14.493 1.00 84.06 185 GLY A N 1
ATOM 1553 C CA . GLY A 1 185 ? -5.404 -0.113 14.788 1.00 84.06 185 GLY A CA 1
ATOM 1554 C C . GLY A 1 185 ? -6.573 0.510 14.030 1.00 84.06 185 GLY A C 1
ATOM 1555 O O . GLY A 1 185 ? -7.356 1.258 14.611 1.00 84.06 185 GLY A O 1
ATOM 1556 N N . ARG A 1 186 ? -6.736 0.135 12.761 1.00 77.19 186 ARG A N 1
ATOM 1557 C CA . ARG A 1 186 ? -7.851 0.577 11.928 1.00 77.19 186 ARG A CA 1
ATOM 1558 C C . ARG A 1 186 ? -9.189 0.041 12.422 1.00 77.19 186 ARG A C 1
ATOM 1560 O O . ARG A 1 186 ? -10.137 0.816 12.516 1.00 77.19 186 ARG A O 1
ATOM 1567 N N . LEU A 1 187 ? -9.277 -1.249 12.743 1.00 83.50 187 LEU A N 1
ATOM 1568 C CA . LEU A 1 187 ? -10.494 -1.872 13.264 1.00 83.50 187 LEU A CA 1
ATOM 1569 C C . LEU A 1 187 ? -10.993 -1.133 14.508 1.00 83.50 187 LEU A C 1
ATOM 1571 O O . LEU A 1 187 ? -12.182 -0.826 14.603 1.00 83.50 187 LEU A O 1
ATOM 1575 N N . ILE A 1 188 ? -10.079 -0.786 15.418 1.00 89.38 188 ILE A N 1
ATOM 1576 C CA . ILE A 1 188 ? -10.423 -0.074 16.649 1.00 89.38 188 ILE A CA 1
ATOM 1577 C C . ILE A 1 188 ? -10.953 1.337 16.335 1.00 89.38 188 ILE A C 1
ATOM 1579 O O . ILE A 1 188 ? -12.007 1.734 16.825 1.00 89.38 188 ILE A O 1
ATOM 1583 N N . GLU A 1 189 ? -10.256 2.098 15.488 1.00 88.50 189 GLU A N 1
ATOM 1584 C CA . GLU A 1 189 ? -10.645 3.475 15.130 1.00 88.50 189 GLU A CA 1
ATOM 1585 C C . GLU A 1 189 ? -11.966 3.563 14.371 1.00 88.50 189 GLU A C 1
ATOM 1587 O O . GLU A 1 189 ? -12.727 4.526 14.517 1.00 88.50 189 GLU A O 1
ATOM 1592 N N . THR A 1 190 ? -12.225 2.547 13.557 1.00 76.50 190 THR A N 1
ATOM 1593 C CA . THR A 1 190 ? -13.397 2.454 12.692 1.00 76.50 190 THR A CA 1
ATOM 1594 C C . THR A 1 190 ? -14.646 2.171 13.516 1.00 76.50 190 THR A C 1
ATOM 1596 O O . THR A 1 190 ? -15.666 2.818 13.308 1.00 76.50 190 THR A O 1
ATOM 1599 N N . ASN A 1 191 ? -14.561 1.262 14.488 1.00 81.81 191 ASN A N 1
ATOM 1600 C CA . ASN A 1 191 ? -15.752 0.688 15.112 1.00 81.81 191 ASN A CA 1
ATOM 1601 C C . ASN A 1 191 ? -16.029 1.177 16.534 1.00 81.81 191 ASN A C 1
ATOM 1603 O O . ASN A 1 191 ? -17.137 0.967 17.018 1.00 81.81 191 ASN A O 1
ATOM 1607 N N . TYR A 1 192 ? -15.070 1.813 17.213 1.00 89.62 192 TYR A N 1
ATOM 1608 C CA . TYR A 1 192 ? -15.196 2.085 18.646 1.00 89.62 192 TYR A CA 1
ATOM 1609 C C . TYR A 1 192 ? -14.987 3.557 19.006 1.00 89.62 192 TYR A C 1
ATOM 1611 O O . TYR A 1 192 ? -14.249 4.298 18.351 1.00 89.62 192 TYR A O 1
ATOM 1619 N N . LEU A 1 193 ? -15.641 3.968 20.092 1.00 91.62 193 LEU A N 1
ATOM 1620 C CA . LEU A 1 193 ? -15.426 5.234 20.788 1.00 91.62 193 LEU A CA 1
ATOM 1621 C C . LEU A 1 193 ? -14.932 4.948 22.203 1.00 91.62 193 LEU A C 1
ATOM 1623 O O . LEU A 1 193 ? -15.396 4.008 22.848 1.00 91.62 193 LEU A O 1
ATOM 1627 N N . PHE A 1 194 ? -14.027 5.788 22.697 1.00 94.25 194 PHE A N 1
ATOM 1628 C CA . PHE A 1 194 ? -13.530 5.712 24.071 1.00 94.25 194 PHE A CA 1
ATOM 1629 C C . PHE A 1 194 ? -14.114 6.842 24.919 1.00 94.25 194 PHE A C 1
ATOM 1631 O O . PHE A 1 194 ? -14.451 7.904 24.387 1.00 94.25 194 PHE A O 1
ATOM 1638 N N . LEU A 1 195 ? -14.196 6.632 26.230 1.00 93.88 195 LEU A N 1
ATOM 1639 C CA . LEU A 1 195 ? -14.609 7.656 27.179 1.00 93.88 195 LEU A CA 1
ATOM 1640 C C . LEU A 1 195 ? -13.422 8.561 27.530 1.00 93.88 195 LEU A C 1
ATOM 1642 O O . LEU A 1 195 ? -12.379 8.096 27.998 1.00 93.88 195 LEU A O 1
ATOM 1646 N N . ASP A 1 196 ? -13.564 9.862 27.293 1.00 91.88 196 ASP A N 1
ATOM 1647 C CA . ASP A 1 196 ? -12.566 10.846 27.695 1.00 91.88 196 ASP A CA 1
ATOM 1648 C C . ASP A 1 196 ? -12.701 11.254 29.172 1.00 91.88 196 ASP A C 1
ATOM 1650 O O . ASP A 1 196 ? -13.669 10.932 29.858 1.00 91.88 196 ASP A O 1
ATOM 1654 N N . ASN A 1 197 ? -11.731 12.021 29.671 1.00 87.50 197 ASN A N 1
ATOM 1655 C CA . ASN A 1 197 ? -11.709 12.473 31.068 1.00 87.50 197 ASN A CA 1
ATOM 1656 C C . ASN A 1 197 ? -12.869 13.422 31.435 1.00 87.50 197 ASN A C 1
ATOM 1658 O O . ASN A 1 197 ? -13.009 13.793 32.595 1.00 87.50 197 ASN A O 1
ATOM 1662 N N . ARG A 1 198 ? -13.658 13.874 30.454 1.00 88.50 198 ARG A N 1
ATOM 1663 C CA . ARG A 1 198 ? -14.835 14.734 30.628 1.00 88.50 198 ARG A CA 1
ATOM 1664 C C . ARG A 1 198 ? -16.135 13.948 30.438 1.00 88.50 198 ARG A C 1
ATOM 1666 O O . ARG A 1 198 ? -17.181 14.562 30.258 1.00 88.50 198 ARG A O 1
ATOM 1673 N N . SER A 1 199 ? -16.068 12.618 30.461 1.00 87.81 199 SER A N 1
ATOM 1674 C CA . SER A 1 199 ? -17.201 11.713 30.252 1.00 87.81 199 SER A CA 1
ATOM 1675 C C . SER A 1 199 ? -17.867 11.845 28.876 1.00 87.81 199 SER A C 1
ATOM 1677 O O . SER A 1 199 ? -19.056 11.579 28.731 1.00 87.81 199 SER A O 1
ATOM 1679 N N . ASN A 1 200 ? -17.107 12.239 27.850 1.00 89.38 200 ASN A N 1
ATOM 1680 C CA . ASN A 1 200 ? -17.579 12.287 26.468 1.00 89.38 200 ASN A CA 1
ATOM 1681 C C . ASN A 1 200 ? -16.976 11.147 25.653 1.00 89.38 200 ASN A C 1
ATOM 1683 O O . ASN A 1 200 ? -15.783 10.856 25.755 1.00 89.38 200 ASN A O 1
ATOM 1687 N N . TYR A 1 201 ? -17.791 10.550 24.787 1.00 90.94 201 TYR A N 1
ATOM 1688 C CA . TYR A 1 201 ? -17.313 9.564 23.827 1.00 90.94 201 TYR A CA 1
ATOM 1689 C C . TYR A 1 201 ? -16.572 10.249 22.683 1.00 90.94 201 TYR A C 1
ATOM 1691 O O . TYR A 1 201 ? -17.086 11.189 22.079 1.00 90.94 201 TYR A O 1
ATOM 1699 N N . LYS A 1 202 ? -15.354 9.785 22.395 1.00 87.88 202 LYS A N 1
ATOM 1700 C CA . LYS A 1 202 ? -14.494 10.344 21.349 1.00 87.88 202 LYS A CA 1
ATOM 1701 C C . LYS A 1 202 ? -13.932 9.270 20.435 1.00 87.88 202 LYS A C 1
ATOM 1703 O O . LYS A 1 202 ? -13.634 8.154 20.860 1.00 87.88 202 LYS A O 1
ATOM 1708 N N . ALA A 1 203 ? -13.740 9.645 19.174 1.00 87.88 203 ALA A N 1
ATOM 1709 C CA . ALA A 1 203 ? -13.079 8.805 18.189 1.00 87.88 203 ALA A CA 1
ATOM 1710 C C . ALA A 1 203 ? -11.600 8.590 18.535 1.00 87.88 203 ALA A C 1
ATOM 1712 O O . ALA A 1 203 ? -10.890 9.513 18.957 1.00 87.88 203 ALA A O 1
ATOM 1713 N N . LEU A 1 204 ? -11.115 7.368 18.314 1.00 89.81 204 LEU A N 1
ATOM 1714 C CA . LEU A 1 204 ? -9.692 7.066 18.399 1.00 89.81 204 LEU A CA 1
ATOM 1715 C C . LEU A 1 204 ? -8.951 7.616 17.172 1.00 89.81 204 LEU A C 1
ATOM 1717 O O . LEU A 1 204 ? -9.506 7.730 16.083 1.00 89.81 204 LEU A O 1
ATOM 1721 N N . LYS A 1 205 ? -7.679 7.969 17.374 1.00 85.75 205 LYS A N 1
ATOM 1722 C CA . LYS A 1 205 ? -6.737 8.392 16.327 1.00 85.75 205 LYS A CA 1
ATOM 1723 C C . LYS A 1 205 ? -5.335 7.881 16.654 1.00 85.75 205 LYS A C 1
ATOM 1725 O O . LYS A 1 205 ? -4.951 7.875 17.835 1.00 85.75 205 LYS A O 1
ATOM 1730 N N . ASN A 1 206 ? -4.539 7.576 15.631 1.00 86.25 206 ASN A N 1
ATOM 1731 C CA . ASN A 1 206 ? -3.145 7.120 15.727 1.00 86.25 206 ASN A CA 1
ATOM 1732 C C . ASN A 1 206 ? -2.949 5.812 16.522 1.00 86.25 206 ASN A C 1
ATOM 1734 O O . ASN A 1 206 ? -1.943 5.633 17.212 1.00 86.25 206 ASN A O 1
ATOM 1738 N N . THR A 1 207 ? -3.904 4.894 16.442 1.00 88.69 207 THR A N 1
ATOM 1739 C CA . THR A 1 207 ? -3.932 3.625 17.177 1.00 88.69 207 THR A CA 1
ATOM 1740 C C . THR A 1 207 ? -2.852 2.671 16.684 1.00 88.69 207 THR A C 1
ATOM 1742 O O . THR A 1 207 ? -2.159 2.083 17.509 1.00 88.69 207 THR A O 1
ATOM 1745 N N . ARG A 1 208 ? -2.589 2.615 15.368 1.00 86.31 208 ARG A N 1
ATOM 1746 C CA . ARG A 1 208 ? -1.445 1.875 14.794 1.00 86.31 208 ARG A CA 1
ATOM 1747 C C . ARG A 1 208 ? -0.123 2.271 15.456 1.00 86.31 208 ARG A C 1
ATOM 1749 O O . ARG A 1 208 ? 0.647 1.416 15.886 1.00 86.31 208 ARG A O 1
ATOM 1756 N N . LYS A 1 209 ? 0.140 3.580 15.549 1.00 86.12 209 LYS A N 1
ATOM 1757 C CA . LYS A 1 209 ? 1.358 4.105 16.185 1.00 86.12 209 LYS A CA 1
ATOM 1758 C C . LYS A 1 209 ? 1.416 3.697 17.654 1.00 86.12 209 LYS A C 1
ATOM 1760 O O . LYS A 1 209 ? 2.461 3.271 18.121 1.00 86.12 209 LYS A O 1
ATOM 1765 N N . PHE A 1 210 ? 0.287 3.775 18.354 1.00 88.75 210 PHE A N 1
ATOM 1766 C CA . PHE A 1 210 ? 0.194 3.392 19.758 1.00 88.75 210 PHE A CA 1
ATOM 1767 C C . PHE A 1 210 ? 0.492 1.903 19.991 1.00 88.75 210 PHE A C 1
ATOM 1769 O O . PHE A 1 210 ? 1.274 1.577 20.878 1.00 88.75 210 PHE A O 1
ATOM 1776 N N . LEU A 1 211 ? -0.077 1.014 19.170 1.00 88.38 211 LEU A N 1
ATOM 1777 C CA . LEU A 1 211 ? 0.192 -0.427 19.210 1.00 88.38 211 LEU A CA 1
ATOM 1778 C C . LEU A 1 211 ? 1.684 -0.718 18.989 1.00 88.38 211 LEU A C 1
ATOM 1780 O O . LEU A 1 211 ? 2.296 -1.472 19.745 1.00 88.38 211 LEU A O 1
ATOM 1784 N N . ASN A 1 212 ? 2.290 -0.053 18.002 1.00 84.69 212 ASN A N 1
ATOM 1785 C CA . ASN A 1 212 ? 3.719 -0.178 17.722 1.00 84.69 212 ASN A CA 1
ATOM 1786 C C . ASN A 1 212 ? 4.588 0.354 18.879 1.00 84.69 212 ASN A C 1
ATOM 1788 O O . ASN A 1 212 ? 5.588 -0.265 19.237 1.00 84.69 212 ASN A O 1
ATOM 1792 N N . ASP A 1 213 ? 4.199 1.476 19.496 1.00 86.19 213 ASP A N 1
ATOM 1793 C CA . ASP A 1 213 ? 4.898 2.053 20.651 1.00 86.19 213 ASP A CA 1
ATOM 1794 C C . ASP A 1 213 ? 4.877 1.102 21.859 1.00 86.19 213 ASP A C 1
ATOM 1796 O O . ASP A 1 213 ? 5.900 0.960 22.529 1.00 86.19 213 ASP A O 1
ATOM 1800 N N . ILE A 1 214 ? 3.752 0.423 22.124 1.00 85.25 214 ILE A N 1
ATOM 1801 C CA . ILE A 1 214 ? 3.673 -0.601 23.180 1.00 85.25 214 ILE A CA 1
ATOM 1802 C C . ILE A 1 214 ? 4.590 -1.775 22.841 1.00 85.25 214 ILE A C 1
ATOM 1804 O O . ILE A 1 214 ? 5.390 -2.195 23.674 1.00 85.25 214 ILE A O 1
ATOM 1808 N N . LYS A 1 215 ? 4.506 -2.296 21.611 1.00 84.25 215 LYS A N 1
ATOM 1809 C CA . LYS A 1 215 ? 5.311 -3.441 21.161 1.00 84.25 215 LYS A CA 1
ATOM 1810 C C . LYS A 1 215 ? 6.815 -3.184 21.289 1.00 84.25 215 LYS A C 1
ATOM 1812 O O . LYS A 1 215 ? 7.565 -4.095 21.621 1.00 84.25 215 LYS A O 1
ATOM 1817 N N . LYS A 1 216 ? 7.248 -1.946 21.039 1.00 83.88 216 LYS A N 1
ATOM 1818 C CA . LYS A 1 216 ? 8.647 -1.507 21.161 1.00 83.88 216 LYS A CA 1
ATOM 1819 C C . LYS A 1 216 ? 9.068 -1.141 22.589 1.00 83.88 216 LYS A C 1
ATOM 1821 O O . LYS A 1 216 ? 10.225 -0.799 22.790 1.00 83.88 216 LYS A O 1
ATOM 1826 N N . GLY A 1 217 ? 8.156 -1.174 23.563 1.00 78.69 217 GLY A N 1
ATOM 1827 C CA . GLY A 1 217 ? 8.432 -0.765 24.944 1.00 78.69 217 GLY A CA 1
ATOM 1828 C C . GLY A 1 217 ? 8.540 0.752 25.151 1.00 78.69 217 GLY A C 1
ATOM 1829 O O . GLY A 1 217 ? 8.889 1.195 26.239 1.00 78.69 217 GLY A O 1
ATOM 1830 N N . ASN A 1 218 ? 8.202 1.562 24.142 1.00 74.56 218 ASN A N 1
ATOM 1831 C CA . ASN A 1 218 ? 8.221 3.028 24.227 1.00 74.56 218 ASN A CA 1
ATOM 1832 C C . ASN A 1 218 ? 7.052 3.583 25.058 1.00 74.56 218 ASN A C 1
ATOM 1834 O O . ASN A 1 218 ? 7.092 4.725 25.515 1.00 74.56 218 ASN A O 1
ATOM 1838 N N . LYS A 1 219 ? 5.989 2.790 25.234 1.00 77.31 219 LYS A N 1
ATOM 1839 C CA . LYS A 1 219 ? 4.855 3.082 26.116 1.00 77.31 219 LYS A CA 1
ATOM 1840 C C . LYS A 1 219 ? 4.551 1.884 26.997 1.00 77.31 219 LYS A C 1
ATOM 1842 O O . LYS A 1 219 ? 4.514 0.754 26.520 1.00 77.31 219 LYS A O 1
ATOM 1847 N N . THR A 1 220 ? 4.287 2.142 28.274 1.00 75.75 220 THR A N 1
ATOM 1848 C CA . THR A 1 220 ? 3.957 1.088 29.233 1.00 75.75 220 THR A CA 1
ATOM 1849 C C . THR A 1 220 ? 2.468 0.745 29.163 1.00 75.75 220 THR A C 1
ATOM 1851 O O . THR A 1 220 ? 1.611 1.625 29.232 1.00 75.75 220 THR A O 1
ATOM 1854 N N . ALA A 1 221 ? 2.160 -0.547 29.031 1.00 85.69 221 ALA A N 1
ATOM 1855 C CA . ALA A 1 221 ? 0.793 -1.073 29.104 1.00 85.69 221 ALA A CA 1
ATOM 1856 C C . ALA A 1 221 ? 0.429 -1.590 30.508 1.00 85.69 221 ALA A C 1
ATOM 1858 O O . ALA A 1 221 ? -0.745 -1.790 30.789 1.00 85.69 221 ALA A O 1
ATOM 1859 N N . ALA A 1 222 ? 1.406 -1.738 31.413 1.00 85.00 222 ALA A N 1
ATOM 1860 C CA . ALA A 1 222 ? 1.244 -2.413 32.707 1.00 85.00 222 ALA A CA 1
ATOM 1861 C C . ALA A 1 222 ? 0.061 -1.893 33.547 1.00 85.00 222 ALA A C 1
ATOM 1863 O O . ALA A 1 222 ? -0.766 -2.676 33.997 1.00 85.00 222 ALA A O 1
ATOM 1864 N N . LYS A 1 223 ? -0.080 -0.567 33.692 1.00 86.50 223 LYS A N 1
ATOM 1865 C CA . LYS A 1 223 ? -1.203 0.029 34.444 1.00 86.50 223 LYS A CA 1
ATOM 1866 C C . LYS A 1 223 ? -2.564 -0.229 33.792 1.00 86.50 223 LYS A C 1
ATOM 1868 O O . LYS A 1 223 ? -3.578 -0.250 34.478 1.00 86.50 223 LYS A O 1
ATOM 1873 N N . SER A 1 224 ? -2.601 -0.337 32.467 1.00 89.50 224 SER A N 1
ATOM 1874 C CA . SER A 1 224 ? -3.821 -0.656 31.725 1.00 89.50 224 SER A CA 1
ATOM 1875 C C . SER A 1 224 ? -4.152 -2.140 31.821 1.00 89.50 224 SER A C 1
ATOM 1877 O O . SER A 1 224 ? -5.309 -2.478 32.021 1.00 89.50 224 SER A O 1
ATOM 1879 N N . GLU A 1 225 ? -3.150 -3.017 31.751 1.00 89.81 225 GLU A N 1
ATOM 1880 C CA . GLU A 1 225 ? -3.324 -4.456 31.973 1.00 89.81 225 GLU A CA 1
ATOM 1881 C C . GLU A 1 225 ? -3.850 -4.754 33.384 1.00 89.81 225 GLU A C 1
ATOM 1883 O O . GLU A 1 225 ? -4.762 -5.561 33.525 1.00 89.81 225 GLU A O 1
ATOM 1888 N N . GLU A 1 226 ? -3.340 -4.066 34.410 1.00 88.50 226 GLU A N 1
ATOM 1889 C CA . GLU A 1 226 ? -3.824 -4.181 35.793 1.00 88.50 226 GLU A CA 1
ATOM 1890 C C . GLU A 1 226 ? -5.299 -3.769 35.912 1.00 88.50 226 GLU A C 1
ATOM 1892 O O . GLU A 1 226 ? -6.125 -4.567 36.349 1.00 88.50 226 GLU A O 1
ATOM 1897 N N . ARG A 1 227 ? -5.670 -2.584 35.400 1.00 88.62 227 ARG A N 1
ATOM 1898 C CA . ARG A 1 227 ? -7.076 -2.134 35.388 1.00 88.62 227 ARG A CA 1
ATOM 1899 C C . ARG A 1 227 ? -8.000 -3.081 34.625 1.00 88.62 227 ARG A C 1
ATOM 1901 O O . ARG A 1 227 ? -9.124 -3.315 35.057 1.00 88.62 227 ARG A O 1
ATOM 1908 N N . LEU A 1 228 ? -7.553 -3.606 33.484 1.00 90.06 228 LEU A N 1
ATOM 1909 C CA . LEU A 1 228 ? -8.331 -4.564 32.696 1.00 90.06 228 LEU A CA 1
ATOM 1910 C C . LEU A 1 228 ? -8.485 -5.894 33.432 1.00 90.06 228 LEU A C 1
ATOM 1912 O O . LEU A 1 228 ? -9.561 -6.482 33.394 1.00 90.06 228 LEU A O 1
ATOM 1916 N N . LYS A 1 229 ? -7.441 -6.359 34.124 1.00 87.50 229 LYS A N 1
ATOM 1917 C CA . LYS A 1 229 ? -7.508 -7.561 34.954 1.00 87.50 229 LYS A CA 1
ATOM 1918 C C . LYS A 1 229 ? -8.544 -7.395 36.062 1.00 87.50 229 LYS A C 1
ATOM 1920 O O . LYS A 1 229 ? -9.385 -8.277 36.210 1.00 87.50 229 LYS A O 1
ATOM 1925 N N . ASP A 1 230 ? -8.532 -6.275 36.777 1.00 86.44 230 ASP A N 1
ATOM 1926 C CA . ASP A 1 230 ? -9.511 -5.999 37.834 1.00 86.44 230 ASP A CA 1
ATOM 1927 C C . ASP A 1 230 ? -10.937 -5.943 37.272 1.00 86.44 230 ASP A C 1
ATOM 1929 O O . ASP A 1 230 ? -11.846 -6.592 37.788 1.00 86.44 230 ASP A O 1
ATOM 1933 N N . LEU A 1 231 ? -11.122 -5.233 36.155 1.00 84.31 231 LEU A N 1
ATOM 1934 C CA . LEU A 1 231 ? -12.420 -5.080 35.500 1.00 84.31 231 LEU A CA 1
ATOM 1935 C C . LEU A 1 231 ? -12.995 -6.410 34.989 1.00 84.31 231 LEU A C 1
ATOM 1937 O O . LEU A 1 231 ? -14.200 -6.617 35.077 1.00 84.31 231 LEU A O 1
ATOM 1941 N N . LEU A 1 232 ? -12.154 -7.307 34.470 1.00 81.75 232 LEU A N 1
ATOM 1942 C CA . LEU A 1 232 ? -12.581 -8.605 33.936 1.00 81.75 232 LEU A CA 1
ATOM 1943 C C . LEU A 1 232 ? -12.693 -9.703 35.007 1.00 81.75 232 LEU A C 1
ATOM 1945 O O . LEU A 1 232 ? -13.326 -10.726 34.757 1.00 81.75 232 LEU A O 1
ATOM 1949 N N . THR A 1 233 ? -12.075 -9.520 36.179 1.00 79.44 233 THR A N 1
ATOM 1950 C CA . THR A 1 233 ? -12.105 -10.500 37.283 1.00 79.44 233 THR A CA 1
ATOM 1951 C C . THR A 1 233 ? -13.229 -10.212 38.281 1.00 79.44 233 THR A C 1
ATOM 1953 O O . THR A 1 233 ? -13.721 -11.135 38.933 1.00 79.44 233 THR A O 1
ATOM 1956 N N . ASN A 1 234 ? -13.676 -8.959 38.391 1.00 66.88 234 ASN A N 1
ATOM 1957 C CA . ASN A 1 234 ? -14.858 -8.621 39.176 1.00 66.88 234 ASN A CA 1
ATOM 1958 C C . ASN A 1 234 ? -16.092 -9.270 38.532 1.00 66.88 234 ASN A C 1
ATOM 1960 O O . ASN A 1 234 ? -16.467 -8.935 37.409 1.00 66.88 234 ASN A O 1
ATOM 1964 N N . LYS A 1 235 ? -16.693 -10.240 39.237 1.00 53.59 235 LYS A N 1
ATOM 1965 C CA . LYS A 1 235 ? -17.909 -10.938 38.802 1.00 53.59 235 LYS A CA 1
ATOM 1966 C C . LYS A 1 235 ? -18.962 -9.915 38.383 1.00 53.59 235 LYS A C 1
ATOM 1968 O O . LYS A 1 235 ? -19.351 -9.059 39.171 1.00 53.59 235 LYS A O 1
ATOM 1973 N N . ILE A 1 236 ? -19.432 -10.045 37.149 1.00 51.91 236 ILE A N 1
ATOM 1974 C CA . ILE A 1 236 ? -20.687 -9.448 36.713 1.00 51.91 236 ILE A CA 1
ATOM 1975 C C . ILE A 1 236 ? -21.778 -10.159 37.522 1.00 51.91 236 ILE A C 1
ATOM 1977 O O . ILE A 1 236 ? -22.116 -11.304 37.217 1.00 51.91 236 ILE A O 1
ATOM 1981 N N . ASP A 1 237 ? -22.278 -9.524 38.583 1.00 46.09 237 ASP A N 1
ATOM 1982 C CA . ASP A 1 237 ? -23.546 -9.925 39.189 1.00 46.09 237 ASP A CA 1
ATOM 1983 C C . ASP A 1 237 ? -24.631 -9.640 38.150 1.00 46.09 237 ASP A C 1
ATOM 1985 O O . ASP A 1 237 ? -25.030 -8.499 37.917 1.00 46.09 237 ASP A O 1
ATOM 1989 N N . TYR A 1 238 ? -25.057 -10.689 37.450 1.00 42.62 238 TYR A N 1
ATOM 1990 C CA . TYR A 1 238 ? -26.278 -10.639 36.665 1.00 42.62 238 TYR A CA 1
ATOM 1991 C C . TYR A 1 238 ? -27.446 -10.570 37.644 1.00 42.62 238 TYR A C 1
ATOM 1993 O O . TYR A 1 238 ? -27.940 -11.602 38.097 1.00 42.62 238 TYR A O 1
ATOM 2001 N N . ASP A 1 239 ? -27.901 -9.361 37.957 1.00 43.97 239 ASP A N 1
ATOM 2002 C CA . ASP A 1 239 ? -29.219 -9.188 38.552 1.00 43.97 239 ASP A CA 1
ATOM 2003 C C . ASP A 1 239 ? -30.265 -9.376 37.445 1.00 43.97 239 ASP A C 1
ATOM 2005 O O . ASP A 1 239 ? -30.691 -8.441 36.766 1.00 43.97 239 ASP A O 1
ATOM 2009 N N . VAL A 1 240 ? -30.620 -10.636 37.183 1.00 42.53 240 VAL A N 1
ATOM 2010 C CA . VAL A 1 240 ? -31.742 -10.988 36.304 1.00 42.53 240 VAL A CA 1
ATOM 2011 C C . VAL A 1 240 ? -33.040 -10.837 37.097 1.00 42.53 240 VAL A C 1
ATOM 2013 O O . VAL A 1 240 ? -33.778 -11.798 37.284 1.00 42.53 240 VAL A O 1
ATOM 2016 N N . THR A 1 241 ? -33.328 -9.634 37.591 1.00 41.69 241 THR A N 1
ATOM 2017 C CA . THR A 1 241 ? -34.671 -9.273 38.054 1.00 41.69 241 THR A CA 1
ATOM 2018 C C . THR A 1 241 ? -35.009 -7.832 37.696 1.00 41.69 241 THR A C 1
ATOM 2020 O O . THR A 1 241 ? -34.855 -6.931 38.508 1.00 41.69 241 THR A O 1
ATOM 2023 N N . SER A 1 242 ? -35.479 -7.605 36.464 1.00 38.75 242 SER A N 1
ATOM 2024 C CA . SER A 1 242 ? -36.584 -6.682 36.121 1.00 38.75 242 SER A CA 1
ATOM 2025 C C . SER A 1 242 ? -36.620 -6.408 34.615 1.00 38.75 242 SER A C 1
ATOM 2027 O O . SER A 1 242 ? -35.837 -5.612 34.116 1.00 38.75 242 SER A O 1
ATOM 2029 N N . TYR A 1 243 ? -37.513 -7.103 33.905 1.00 36.62 243 TYR A N 1
ATOM 2030 C CA . TYR A 1 243 ? -38.550 -6.560 33.010 1.00 36.62 243 TYR A CA 1
ATOM 2031 C C . TYR A 1 243 ? -39.535 -7.685 32.685 1.00 36.62 243 TYR A C 1
ATOM 2033 O O . TYR A 1 243 ? -39.066 -8.787 32.322 1.00 36.62 243 TYR A O 1
#

Foldseek 3Di:
DADADPDALVCQLDDVSVQVSVLVVCCQAPVCNPDGPNDDQDQKDWGWDCPPDNPDIDIDIPVVNLVVNLLCNLVVVVVVLVVCCVVVVQPDLVSLQVSLVVVLVVLVSSLVSLVPDDSHDPVSSVSNNVSSVSNNVVSCVVRLLVPCDPVQAAEDAAAPLLLLVVLVVCCVVVVDDVDDLVRSQSVDQRHHWYQDPVRDTDGDDPSSVVVVCVVVVVDDCVVSVVVVCVVVVPDPPPPPDDD

Radius of gyration: 25.02 Å; chains: 1; bounding box: 67×35×72 Å

Secondary structure (DSSP, 8-state):
--------GGGGSSHHHHHHHHHHHHTT-SS-TT---SS---S--EEEE--SSTT--EEEEHHHHHHHHHTTHHHHHHHHHHHHHHHTT--SHHHHHHHHHHHHHHHHHHHHHHHH-SSS-HHHHHHHHHHHHHHHHHHIIIIISSSS-GGGSEEESS-HHHHHHHHHHHHHTTSS----HHHHHHHHHHHEEEE-TTS-EEE--SHHHHHHHHHTTSS--HHHHHHHHHHHHS---------